Protein AF-0000000075716219 (afdb_homodimer)

Foldseek 3Di:
DPPDDQVVQWDQDPNWIKGKAWDDPPVVWTWIWMWTDDPRFIKIKIATWDDDPNDTHGDPGIDIDGPVRVVVCVVCVVVVVVVCVVVPHDPDPPPD/DDPDDQVVQWDQDPNWIKGKAWDDPPVVWTWIWMWTDDPRFIKIKIATWDADPNDTHGDPGIDIDGPVRVVVCVVCVVVVVVVCVVVPHDPPPPPD

Organism: Trichomonas vaginalis (strain ATCC PRA-98 / G3) (NCBI:txid412133)

Nearest PDB structures (foldseek):
  5zg9-assembly1_A  TM=9.207E-01  e=2.648E-04  Pyricularia oryzae P131
  4bhm-assembly1_F  TM=9.094E-01  e=4.357E-04  Pyricularia oryzae
  3fka-assembly1_D  TM=6.849E-01  e=1.012E+00  Ruegeria pomeroyi DSS-3
  9bk6-assembly1_A  TM=3.994E-01  e=4.175E-01  synthetic construct
  3flj-assembly1_A-2  TM=4.478E-01  e=4.770E+00  Ruegeria pomeroyi DSS-3

Solvent-accessible surface area (backbone atoms only — not comparable to full-atom values): 11149 Å² total; per-residue (Å²): 131,82,78,79,55,75,72,78,32,52,40,79,53,98,89,38,70,29,36,52,43,86,46,35,83,44,86,93,58,22,26,35,33,36,39,36,70,58,95,91,37,54,36,44,32,45,27,32,42,42,78,54,98,91,36,82,37,81,44,75,44,14,42,75,30,45,59,69,41,47,52,42,48,62,69,42,44,66,59,51,53,50,51,41,44,73,75,68,44,77,86,70,78,65,84,116,130,82,76,80,54,75,72,78,31,54,40,79,52,99,89,38,68,27,35,53,44,86,46,36,83,43,86,92,57,22,26,35,35,36,40,36,71,56,96,92,36,55,35,43,32,45,27,33,42,40,79,56,98,90,36,81,37,82,43,76,44,13,41,75,30,45,60,71,40,48,51,43,47,62,69,42,44,66,59,50,53,50,50,40,44,73,75,69,44,79,88,69,80,63,85,115

Radius of gyration: 17.16 Å; Cα contacts (8 Å, |Δi|>4): 325; chains: 2; bounding box: 44×47×49 Å

Sequence (192 aa):
MAEKGLDSYSVQEKKETSYVFPLSDDEKAKKRIQVHKFKGKILFDIRELYCKDDEWLPGKKGISLRVEDFKKLKELMPLVEEAIVALGGNLDDDSEMAEKGLDSYSVQEKKETSYVFPLSDDEKAKKRIQVHKFKGKILFDIRELYCKDDEWLPGKKGISLRVEDFKKLKELMPLVEEAIVALGGNLDDDSE

Secondary structure (DSSP, 8-state):
-----GGGGEEEETTEEEEEEEEE--TTS-EEEEEEEETTEEEEEEEEEEEETTEEEEEEEEEEE-HHHHHHHHHHHHHHHHHHHHTT---S----/-----GGGGEEEETTEEEEEEEEE--TTS-EEEEEEEETTEEEEEEEEEEEETTEEEEEEEEEEE-HHHHHHHHHHHHHHHHHHHHTT---S----

InterPro domains:
  IPR003173 Transcriptional coactivator p15 (PC4), C-terminal [PF02229] (28-75)
  IPR009044 ssDNA-binding transcriptional regulator [G3DSA:2.30.31.10] (11-92)
  IPR009044 ssDNA-binding transcriptional regulator [SSF54447] (28-84)
  IPR045125 RNA polymerase II transcriptional coactivator Sub1/Tcp4-like [PTHR13215] (15-87)

Structure (mmCIF, N/CA/C/O backbone):
data_AF-0000000075716219-model_v1
#
loop_
_entity.id
_entity.type
_entity.pdbx_description
1 polymer 'Transcriptional coactivator p15 (PC4) C-terminal domain-containing protein'
#
loop_
_atom_site.group_PDB
_atom_site.id
_atom_site.type_symbol
_atom_site.label_atom_id
_atom_site.label_alt_id
_atom_site.label_comp_id
_atom_site.label_asym_id
_atom_site.label_entity_id
_atom_site.label_seq_id
_atom_site.pdbx_PDB_ins_code
_atom_site.Cartn_x
_atom_site.Cartn_y
_atom_site.Cartn_z
_atom_site.occupancy
_atom_site.B_iso_or_equiv
_atom_site.auth_seq_id
_atom_site.auth_comp_id
_atom_site.auth_asym_id
_atom_site.auth_atom_id
_atom_site.pdbx_PDB_model_num
ATOM 1 N N . MET A 1 1 ? -21.484 -18.766 7.293 1 31.17 1 MET A N 1
ATOM 2 C CA . MET A 1 1 ? -21.109 -18.547 5.902 1 31.17 1 MET A CA 1
ATOM 3 C C . MET A 1 1 ? -19.625 -18.812 5.688 1 31.17 1 MET A C 1
ATOM 5 O O . MET A 1 1 ? -18.812 -18.578 6.582 1 31.17 1 MET A O 1
ATOM 9 N N . ALA A 1 2 ? -19.109 -19.594 4.895 1 41.88 2 ALA A N 1
ATOM 10 C CA . ALA A 1 2 ? -17.859 -20.359 4.875 1 41.88 2 ALA A CA 1
ATOM 11 C C . ALA A 1 2 ? -16.656 -19.438 4.676 1 41.88 2 ALA A C 1
ATOM 13 O O . ALA A 1 2 ? -16.656 -18.594 3.773 1 41.88 2 ALA A O 1
ATOM 14 N N . GLU A 1 3 ? -15.891 -18.859 5.652 1 55.34 3 GLU A N 1
ATOM 15 C CA . GLU A 1 3 ? -14.742 -17.953 5.617 1 55.34 3 GLU A CA 1
ATOM 16 C C . GLU A 1 3 ? -13.82 -18.297 4.449 1 55.34 3 GLU A C 1
ATOM 18 O O . GLU A 1 3 ? -13.461 -19.453 4.254 1 55.34 3 GLU A O 1
ATOM 23 N N . LYS A 1 4 ? -14.047 -17.562 3.297 1 67.12 4 LYS A N 1
ATOM 24 C CA . LYS A 1 4 ? -13.297 -17.922 2.096 1 67.12 4 LYS A CA 1
ATOM 25 C C . LYS A 1 4 ? -11.828 -18.156 2.416 1 67.12 4 LYS A C 1
ATOM 27 O O . LYS A 1 4 ? -11.195 -17.328 3.082 1 67.12 4 LYS A O 1
ATOM 32 N N . GLY A 1 5 ? -11.375 -19.281 2.311 1 78.44 5 GLY A N 1
ATOM 33 C CA . GLY A 1 5 ? -9.977 -19.641 2.492 1 78.44 5 GLY A CA 1
ATOM 34 C C . GLY A 1 5 ? -9.062 -19.062 1.428 1 78.44 5 GLY A C 1
ATOM 35 O O . GLY A 1 5 ? -9.539 -18.484 0.446 1 78.44 5 GLY A O 1
ATOM 36 N N . LEU A 1 6 ? -7.758 -19 1.649 1 89.44 6 LEU A N 1
ATOM 37 C CA . LEU A 1 6 ? -6.738 -18.438 0.769 1 89.44 6 LEU A CA 1
ATOM 38 C C . LEU A 1 6 ? -6.922 -18.938 -0.662 1 89.44 6 LEU A C 1
ATOM 40 O O . LEU A 1 6 ? -6.691 -18.188 -1.616 1 89.44 6 LEU A O 1
ATOM 44 N N . ASP A 1 7 ? -7.418 -20.156 -0.839 1 87.12 7 ASP A N 1
ATOM 45 C CA . ASP A 1 7 ? -7.508 -20.781 -2.152 1 87.12 7 ASP A CA 1
ATOM 46 C C . ASP A 1 7 ? -8.492 -20.047 -3.053 1 87.12 7 ASP A C 1
ATOM 48 O O . ASP A 1 7 ? -8.367 -20.078 -4.277 1 87.12 7 ASP A O 1
ATOM 52 N N . SER A 1 8 ? -9.398 -19.422 -2.414 1 89.44 8 SER A N 1
ATOM 53 C CA . SER A 1 8 ? -10.391 -18.688 -3.193 1 89.44 8 SER A CA 1
ATOM 54 C C . SER A 1 8 ? -9.766 -17.5 -3.906 1 89.44 8 SER A C 1
ATOM 56 O O . SER A 1 8 ? -10.352 -16.938 -4.836 1 89.44 8 SER A O 1
ATOM 58 N N . TYR A 1 9 ? -8.586 -17.125 -3.537 1 92.19 9 TYR A N 1
ATOM 59 C CA . TYR A 1 9 ? -7.93 -15.945 -4.09 1 92.19 9 TYR A CA 1
ATOM 60 C C . TYR A 1 9 ? -6.789 -16.344 -5.016 1 92.19 9 TYR A C 1
ATOM 62 O O . TYR A 1 9 ? -6.105 -15.477 -5.574 1 92.19 9 TYR A O 1
ATOM 70 N N . SER A 1 10 ? -6.633 -17.562 -5.199 1 91.56 10 SER A N 1
ATOM 71 C CA . SER A 1 10 ? -5.508 -18.062 -5.988 1 91.56 10 SER A CA 1
ATOM 72 C C . SER A 1 10 ? -5.793 -17.953 -7.484 1 91.56 10 SER A C 1
ATOM 74 O O . SER A 1 10 ? -6.914 -18.203 -7.926 1 91.56 10 SER A O 1
ATOM 76 N N . VAL A 1 11 ? -4.848 -17.453 -8.141 1 86.5 11 VAL A N 1
ATOM 77 C CA . VAL A 1 11 ? -4.898 -17.359 -9.594 1 86.5 11 VAL A CA 1
ATOM 78 C C . VAL A 1 11 ? -3.672 -18.031 -10.195 1 86.5 11 VAL A C 1
ATOM 80 O O . VAL A 1 11 ? -2.568 -17.922 -9.664 1 86.5 11 VAL A O 1
ATOM 83 N N . GLN A 1 12 ? -3.904 -18.812 -11.148 1 79.94 12 GLN A N 1
ATOM 84 C CA . GLN A 1 12 ? -2.809 -19.453 -11.859 1 79.94 12 GLN A CA 1
ATOM 85 C C . GLN A 1 12 ? -2.51 -18.734 -13.172 1 79.94 12 GLN A C 1
ATOM 87 O O . GLN A 1 12 ? -3.377 -18.641 -14.047 1 79.94 12 GLN A O 1
ATOM 92 N N . GLU A 1 13 ? -1.449 -17.984 -13.062 1 68.88 13 GLU A N 1
ATOM 93 C CA . GLU A 1 13 ? -1.015 -17.344 -14.297 1 68.88 13 GLU A CA 1
ATOM 94 C C . GLU A 1 13 ? 0.261 -17.984 -14.836 1 68.88 13 GLU A C 1
ATOM 96 O O . GLU A 1 13 ? 1.308 -17.938 -14.188 1 68.88 13 GLU A O 1
ATOM 101 N N . LYS A 1 14 ? 0.31 -18.375 -16.156 1 66.94 14 LYS A N 1
ATOM 102 C CA . LYS A 1 14 ? 1.436 -18.969 -16.859 1 66.94 14 LYS A CA 1
ATOM 103 C C . LYS A 1 14 ? 2.191 -19.953 -15.969 1 66.94 14 LYS A C 1
ATOM 105 O O . LYS A 1 14 ? 3.42 -19.891 -15.883 1 66.94 14 LYS A O 1
ATOM 110 N N . LYS A 1 15 ? 1.584 -20.75 -15.141 1 70.6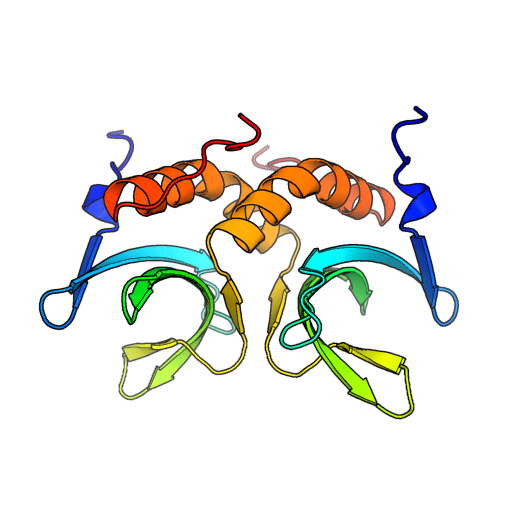9 15 LYS A N 1
ATOM 111 C CA . LYS A 1 15 ? 2.135 -21.844 -14.336 1 70.69 15 LYS A CA 1
ATOM 112 C C . LYS A 1 15 ? 2.646 -21.312 -12.992 1 70.69 15 LYS A C 1
ATOM 114 O O . LYS A 1 15 ? 3.4 -22 -12.305 1 70.69 15 LYS A O 1
ATOM 119 N N . GLU A 1 16 ? 2.5 -20.062 -12.805 1 84.62 16 GLU A N 1
ATOM 120 C CA . GLU A 1 16 ? 2.889 -19.547 -11.492 1 84.62 16 GLU A CA 1
ATOM 121 C C . GLU A 1 16 ? 1.668 -19.141 -10.672 1 84.62 16 GLU A C 1
ATOM 123 O O . GLU A 1 16 ? 0.679 -18.656 -11.219 1 84.62 16 GLU A O 1
ATOM 128 N N . THR A 1 17 ? 1.712 -19.547 -9.477 1 90.62 17 THR A N 1
ATOM 129 C CA . THR A 1 17 ? 0.616 -19.234 -8.57 1 90.62 17 THR A CA 1
ATOM 130 C C . THR A 1 17 ? 0.731 -17.797 -8.062 1 90.62 17 THR A C 1
ATOM 132 O O . THR A 1 17 ? 1.827 -17.344 -7.738 1 90.62 17 THR A O 1
ATOM 135 N N . SER A 1 18 ? -0.323 -17.141 -8.18 1 96.12 18 SER A N 1
ATOM 136 C CA . SER A 1 18 ? -0.429 -15.828 -7.535 1 96.12 18 SER A CA 1
ATOM 137 C C . SER A 1 18 ? -1.739 -15.695 -6.766 1 96.12 18 SER A C 1
ATOM 139 O O . SER A 1 18 ? -2.645 -16.516 -6.926 1 96.12 18 SER A O 1
ATOM 141 N N . TYR A 1 19 ? -1.733 -14.805 -5.848 1 97.44 19 TYR A N 1
ATOM 142 C CA . TYR A 1 19 ? -2.941 -14.516 -5.082 1 97.44 19 TYR A CA 1
ATOM 143 C C . TYR A 1 19 ? -3.395 -13.078 -5.301 1 97.44 19 TYR A C 1
ATOM 145 O O . TYR A 1 19 ? -2.596 -12.141 -5.18 1 97.44 19 TYR A O 1
ATOM 153 N N . VAL A 1 20 ? -4.66 -12.922 -5.656 1 97.19 20 VAL A N 1
ATOM 154 C CA . VAL A 1 20 ? -5.188 -11.602 -5.969 1 97.19 20 VAL A CA 1
ATOM 155 C C . VAL A 1 20 ? -6.359 -11.273 -5.039 1 97.19 20 VAL A C 1
ATOM 157 O O . VAL A 1 20 ? -7.297 -12.062 -4.918 1 97.19 20 VAL A O 1
ATOM 160 N N . PHE A 1 21 ? -6.332 -10.133 -4.375 1 97.69 21 PHE A N 1
ATOM 161 C CA . PHE A 1 21 ? -7.344 -9.688 -3.42 1 97.69 21 PHE A CA 1
ATOM 162 C C . PHE A 1 21 ? -7.984 -8.383 -3.879 1 97.69 21 PHE A C 1
ATOM 164 O O . PHE A 1 21 ? -7.281 -7.418 -4.18 1 97.69 21 PHE A O 1
ATOM 171 N N . PRO A 1 22 ? -9.32 -8.383 -3.971 1 96.25 22 PRO A N 1
ATOM 172 C CA . PRO A 1 22 ? -9.969 -7.109 -4.293 1 96.25 22 PRO A CA 1
ATOM 173 C C . PRO A 1 22 ? -9.852 -6.09 -3.164 1 96.25 22 PRO A C 1
ATOM 175 O O . PRO A 1 22 ? -10.172 -6.395 -2.012 1 96.25 22 PRO A O 1
ATOM 178 N N . LEU A 1 23 ? -9.359 -4.93 -3.422 1 97.56 23 LEU A N 1
ATOM 179 C CA . LEU A 1 23 ? -9.18 -3.873 -2.434 1 97.56 23 LEU A CA 1
ATOM 180 C C . LEU A 1 23 ? -10.305 -2.846 -2.529 1 97.56 23 LEU A C 1
ATOM 182 O O . LEU A 1 23 ? -10.859 -2.43 -1.509 1 97.56 23 LEU A O 1
ATOM 186 N N . SER A 1 24 ? -10.555 -2.373 -3.668 1 95.56 24 SER A N 1
ATOM 187 C CA . SER A 1 24 ? -11.641 -1.443 -3.943 1 95.56 24 SER A CA 1
ATOM 188 C C . SER A 1 24 ? -12.391 -1.829 -5.215 1 95.56 24 SER A C 1
ATOM 190 O O . SER A 1 24 ? -11.766 -2.146 -6.234 1 95.56 24 SER A O 1
ATOM 192 N N . ASP A 1 25 ? -13.719 -1.831 -5.199 1 89.69 25 ASP A N 1
ATOM 193 C CA . ASP A 1 25 ? -14.539 -2.199 -6.352 1 89.69 25 ASP A CA 1
ATOM 194 C C . ASP A 1 25 ? -15.148 -0.964 -7.008 1 89.69 25 ASP A C 1
ATOM 196 O O . ASP A 1 25 ? -16.078 -1.078 -7.812 1 89.69 25 ASP A O 1
ATOM 200 N N . ASP A 1 26 ? -14.625 0.111 -6.586 1 87.69 26 ASP A N 1
ATOM 201 C CA . ASP A 1 26 ? -15.055 1.325 -7.27 1 87.69 26 ASP A CA 1
ATOM 202 C C . ASP A 1 26 ? -14.688 1.279 -8.75 1 87.69 26 ASP A C 1
ATOM 204 O O . ASP A 1 26 ? -13.508 1.24 -9.102 1 87.69 26 ASP A O 1
ATOM 208 N N . GLU A 1 27 ? -15.672 1.301 -9.633 1 81.75 27 GLU A N 1
ATOM 209 C CA . GLU A 1 27 ? -15.453 1.144 -11.062 1 81.75 27 GLU A CA 1
ATOM 210 C C . GLU A 1 27 ? -14.516 2.225 -11.602 1 81.75 27 GLU A C 1
ATOM 212 O O . GLU A 1 27 ? -13.797 1.999 -12.57 1 81.75 27 GLU A O 1
ATOM 217 N N . LYS A 1 28 ? -14.57 3.414 -10.977 1 83.5 28 LYS A N 1
ATOM 218 C CA . LYS A 1 28 ? -13.742 4.523 -11.438 1 83.5 28 LYS A CA 1
ATOM 219 C C . LYS A 1 28 ? -12.312 4.402 -10.914 1 83.5 28 LYS A C 1
ATOM 221 O O . LYS A 1 28 ? -11.391 5.031 -11.438 1 83.5 28 LYS A O 1
ATOM 226 N N . ALA A 1 29 ? -12.133 3.574 -9.891 1 87.88 29 ALA A N 1
ATOM 227 C CA . ALA A 1 29 ? -10.836 3.412 -9.242 1 87.88 29 ALA A CA 1
ATOM 228 C C . ALA A 1 29 ? -10.719 2.039 -8.586 1 87.88 29 ALA A C 1
ATOM 230 O O . ALA A 1 29 ? -10.438 1.936 -7.391 1 87.88 29 ALA A O 1
ATOM 231 N N . LYS A 1 30 ? -10.875 1.098 -9.508 1 96.44 30 LYS A N 1
ATOM 232 C CA . LYS A 1 30 ? -10.758 -0.26 -8.984 1 96.44 30 LYS A CA 1
ATOM 233 C C . LYS A 1 30 ? -9.32 -0.561 -8.562 1 96.44 30 LYS A C 1
ATOM 235 O O . LYS A 1 30 ? -8.375 -0.194 -9.266 1 96.44 30 LYS A O 1
ATOM 240 N N . LYS A 1 31 ? -9.141 -1.138 -7.363 1 98.25 31 LYS A N 1
ATOM 241 C CA . LYS A 1 31 ? -7.812 -1.456 -6.848 1 98.25 31 LYS A CA 1
ATOM 242 C C . LYS A 1 31 ? -7.73 -2.912 -6.402 1 98.25 31 LYS A C 1
ATOM 244 O O . LYS A 1 31 ? -8.742 -3.508 -6.02 1 98.25 31 LYS A O 1
ATOM 249 N N . ARG A 1 32 ? -6.539 -3.414 -6.48 1 98 32 ARG A N 1
ATOM 250 C CA . ARG A 1 32 ? -6.359 -4.773 -5.984 1 98 32 ARG A CA 1
ATOM 251 C C . ARG A 1 32 ? -4.973 -4.957 -5.383 1 98 32 ARG A C 1
ATOM 253 O O . ARG A 1 32 ? -4.094 -4.113 -5.562 1 98 32 ARG A O 1
ATOM 260 N N . ILE A 1 33 ? -4.816 -5.957 -4.652 1 98.44 33 ILE A N 1
ATOM 261 C CA . ILE A 1 33 ? -3.549 -6.449 -4.125 1 98.44 33 ILE A CA 1
ATOM 262 C C . ILE A 1 33 ? -3.186 -7.77 -4.805 1 98.44 33 ILE A C 1
ATOM 264 O O . ILE A 1 33 ? -4.047 -8.625 -5.012 1 98.44 33 ILE A O 1
ATOM 268 N N . GLN A 1 34 ? -1.986 -7.914 -5.176 1 97.62 34 GLN A N 1
ATOM 269 C CA . GLN A 1 34 ? -1.5 -9.172 -5.734 1 97.62 34 GLN A CA 1
ATOM 270 C C . GLN A 1 34 ? -0.2 -9.602 -5.062 1 97.62 34 GLN A C 1
ATOM 272 O O . GLN A 1 34 ? 0.697 -8.789 -4.848 1 97.62 34 GLN A O 1
ATOM 277 N N . VAL A 1 35 ? -0.155 -10.812 -4.648 1 98.12 35 VAL A N 1
ATOM 278 C CA . VAL A 1 35 ? 1.073 -11.438 -4.168 1 98.12 35 VAL A CA 1
ATOM 279 C C . VAL A 1 35 ? 1.543 -12.484 -5.172 1 98.12 35 VAL A C 1
ATOM 281 O O . VAL A 1 35 ? 0.779 -13.375 -5.551 1 98.12 35 VAL A O 1
ATOM 284 N N . HIS A 1 36 ? 2.746 -12.359 -5.586 1 96.88 36 HIS A N 1
ATOM 285 C CA . HIS A 1 36 ? 3.242 -13.258 -6.617 1 96.88 36 HIS A CA 1
ATOM 286 C C . HIS A 1 36 ? 4.762 -13.391 -6.555 1 96.88 36 HIS A C 1
ATOM 288 O O . HIS A 1 36 ? 5.418 -12.656 -5.816 1 96.88 36 HIS A O 1
ATOM 294 N N . LYS A 1 37 ? 5.227 -14.242 -7.309 1 94.94 37 LYS A N 1
ATOM 295 C CA . LYS A 1 37 ? 6.664 -14.477 -7.383 1 94.94 37 LYS A CA 1
ATOM 296 C C . LYS A 1 37 ? 7.238 -13.961 -8.703 1 94.94 37 LYS A C 1
ATOM 298 O O . LYS A 1 37 ? 6.625 -14.125 -9.758 1 94.94 37 LYS A O 1
ATOM 303 N N . PHE A 1 38 ? 8.297 -13.289 -8.586 1 94.19 38 PHE A N 1
ATOM 304 C CA . PHE A 1 38 ? 9.016 -12.781 -9.758 1 94.19 38 PHE A CA 1
ATOM 305 C C . PHE A 1 38 ? 10.523 -12.883 -9.555 1 94.19 38 PHE A C 1
ATOM 307 O O . PHE A 1 38 ? 11.07 -12.266 -8.641 1 94.19 38 PHE A O 1
ATOM 314 N N . LYS A 1 39 ? 11.133 -13.672 -10.477 1 93.88 39 LYS A N 1
ATOM 315 C CA . LYS A 1 39 ? 12.578 -13.859 -10.414 1 93.88 39 LYS A CA 1
ATOM 316 C C . LYS A 1 39 ? 13.016 -14.32 -9.031 1 93.88 39 LYS A C 1
ATOM 318 O O . LYS A 1 39 ? 13.945 -13.766 -8.445 1 93.88 39 LYS A O 1
ATOM 323 N N . GLY A 1 40 ? 12.328 -15.172 -8.461 1 92 40 GLY A N 1
ATOM 324 C CA . GLY A 1 40 ? 12.672 -15.82 -7.203 1 92 40 GLY A CA 1
ATOM 325 C C . GLY A 1 40 ? 12.297 -15 -5.984 1 92 40 GLY A C 1
ATOM 326 O O . GLY A 1 40 ? 12.531 -15.422 -4.848 1 92 40 GLY A O 1
ATOM 327 N N . LYS A 1 41 ? 11.789 -13.867 -6.168 1 95.06 41 LYS A N 1
ATOM 328 C CA . LYS A 1 41 ? 11.375 -13.031 -5.051 1 95.06 41 LYS A CA 1
ATOM 329 C C . LYS A 1 41 ? 9.852 -12.953 -4.961 1 95.06 41 LYS A C 1
ATOM 331 O O . LYS A 1 41 ? 9.156 -13.078 -5.973 1 95.06 41 LYS A O 1
ATOM 336 N N . ILE A 1 42 ? 9.383 -12.789 -3.801 1 96.94 42 ILE A N 1
ATOM 337 C CA . ILE A 1 42 ? 7.949 -12.617 -3.59 1 96.94 42 ILE A CA 1
ATOM 338 C C . ILE A 1 42 ? 7.609 -11.125 -3.557 1 96.94 42 ILE A C 1
ATOM 340 O O . ILE A 1 42 ? 8.258 -10.352 -2.85 1 96.94 42 ILE A O 1
ATOM 344 N N . LEU A 1 43 ? 6.652 -10.758 -4.32 1 97.5 43 LEU A N 1
ATOM 345 C CA . LEU A 1 43 ? 6.277 -9.352 -4.426 1 97.5 43 LEU A CA 1
ATOM 346 C C . LEU A 1 43 ? 4.836 -9.141 -3.971 1 97.5 43 LEU A C 1
ATOM 348 O O . LEU A 1 43 ? 3.959 -9.953 -4.27 1 97.5 43 LEU A O 1
ATOM 352 N N . PHE A 1 44 ? 4.66 -8.094 -3.178 1 98.38 44 PHE A N 1
ATOM 353 C CA . PHE A 1 44 ? 3.361 -7.555 -2.795 1 98.38 44 PHE A CA 1
ATOM 354 C C . PHE A 1 44 ? 3.016 -6.324 -3.629 1 98.38 44 PHE A C 1
ATOM 356 O O . PHE A 1 44 ? 3.594 -5.254 -3.436 1 98.38 44 PHE A O 1
ATOM 363 N N . ASP A 1 45 ? 2.025 -6.5 -4.512 1 98.38 45 ASP A N 1
ATOM 364 C CA . ASP A 1 45 ? 1.601 -5.402 -5.375 1 98.38 45 ASP A CA 1
ATOM 365 C C . ASP A 1 45 ? 0.286 -4.793 -4.887 1 98.38 45 ASP A C 1
ATOM 367 O O . ASP A 1 45 ? -0.667 -5.52 -4.598 1 98.38 45 ASP A O 1
ATOM 371 N N . ILE A 1 46 ? 0.212 -3.502 -4.812 1 98.81 46 ILE A N 1
ATOM 372 C CA . ILE A 1 46 ? -1.03 -2.768 -4.602 1 98.81 46 ILE A CA 1
ATOM 373 C C . ILE A 1 46 ? -1.196 -1.712 -5.695 1 98.81 46 ILE A C 1
ATOM 375 O O . ILE A 1 46 ? -0.337 -0.843 -5.859 1 98.81 46 ILE A O 1
ATOM 379 N N . ARG A 1 47 ? -2.252 -1.864 -6.578 1 98.62 47 ARG A N 1
ATOM 380 C CA . ARG A 1 47 ? -2.324 -1.073 -7.805 1 98.62 47 ARG A CA 1
ATOM 381 C C . ARG A 1 47 ? -3.771 -0.794 -8.195 1 98.62 47 ARG A C 1
ATOM 383 O O . ARG A 1 47 ? -4.66 -1.603 -7.918 1 98.62 47 ARG A O 1
ATOM 390 N N . GLU A 1 48 ? -3.959 0.299 -8.758 1 97.81 48 GLU A N 1
ATOM 391 C CA . GLU A 1 48 ? -5.207 0.57 -9.461 1 97.81 48 GLU A CA 1
ATOM 392 C C . GLU A 1 48 ? -5.285 -0.213 -10.766 1 97.81 48 GLU A C 1
ATOM 394 O O . GLU A 1 48 ? -4.273 -0.417 -11.438 1 97.81 48 GLU A O 1
ATOM 399 N N . LEU A 1 49 ? -6.492 -0.581 -11.078 1 97.25 49 LEU A N 1
ATOM 400 C CA . LEU A 1 49 ? -6.719 -1.317 -12.32 1 97.25 49 LEU A CA 1
ATOM 401 C C . LEU A 1 49 ? -7.273 -0.401 -13.406 1 97.25 49 LEU A C 1
ATOM 403 O O . LEU A 1 49 ? -7.863 0.638 -13.102 1 97.25 49 LEU A O 1
ATOM 407 N N . TYR A 1 50 ? -6.984 -0.718 -14.594 1 96.06 50 TYR A N 1
ATOM 408 C CA . TYR A 1 50 ? -7.641 -0.073 -15.727 1 96.06 50 TYR A CA 1
ATOM 409 C C . TYR A 1 50 ? -8.32 -1.102 -16.625 1 96.06 50 TYR A C 1
ATOM 411 O O . TYR A 1 50 ? -7.883 -2.254 -16.688 1 96.06 50 TYR A O 1
ATOM 419 N N . CYS A 1 51 ? -9.336 -0.66 -17.234 1 94.88 51 CYS A N 1
ATOM 420 C CA . CYS A 1 51 ? -10.125 -1.564 -18.062 1 94.88 51 CYS A CA 1
ATOM 421 C C . CYS A 1 51 ? -9.672 -1.512 -19.516 1 94.88 51 CYS A C 1
ATOM 423 O O . CYS A 1 51 ? -9.602 -0.434 -20.109 1 94.88 51 CYS A O 1
ATOM 425 N N . LYS A 1 52 ? -9.305 -2.627 -20.078 1 94.44 52 LYS A N 1
ATOM 426 C CA . LYS A 1 52 ? -8.93 -2.801 -21.469 1 94.44 52 LYS A CA 1
ATOM 427 C C . LYS A 1 52 ? -9.578 -4.051 -22.062 1 94.44 52 LYS A C 1
ATOM 429 O O . LYS A 1 52 ? -9.359 -5.16 -21.578 1 94.44 52 LYS A O 1
ATOM 434 N N . ASP A 1 53 ? -10.391 -3.873 -23.234 1 94.94 53 ASP A N 1
ATOM 435 C CA . ASP A 1 53 ? -11.062 -4.984 -23.891 1 94.94 53 ASP A CA 1
ATOM 436 C C . ASP A 1 53 ? -11.891 -5.801 -22.906 1 94.94 53 ASP A C 1
ATOM 438 O O . ASP A 1 53 ? -11.773 -7.027 -22.859 1 94.94 53 ASP A O 1
ATOM 442 N N . ASP A 1 54 ? -12.477 -5.125 -21.922 1 92.06 54 ASP A N 1
ATOM 443 C CA . ASP A 1 54 ? -13.43 -5.691 -20.969 1 92.06 54 ASP A CA 1
ATOM 444 C C . ASP A 1 54 ? -12.711 -6.516 -19.906 1 92.06 54 ASP A C 1
ATOM 446 O O . ASP A 1 54 ? -13.312 -7.379 -19.266 1 92.06 54 ASP A O 1
ATOM 450 N N . GLU A 1 55 ? -11.484 -6.289 -19.797 1 94.19 55 GLU A N 1
ATOM 451 C CA . GLU A 1 55 ? -10.688 -6.93 -18.766 1 94.19 55 GLU A CA 1
ATOM 452 C C . GLU A 1 55 ? -10.031 -5.891 -17.859 1 94.19 55 GLU A C 1
ATOM 454 O O . GLU A 1 55 ? -9.57 -4.848 -18.328 1 94.19 55 GLU A O 1
ATOM 459 N N . TRP A 1 56 ? -10.023 -6.152 -16.594 1 94.06 56 TRP A N 1
ATOM 460 C CA . TRP A 1 56 ? -9.367 -5.27 -15.625 1 94.06 56 TRP A CA 1
ATOM 461 C C . TRP A 1 56 ? -7.906 -5.664 -15.438 1 94.06 56 TRP A C 1
ATOM 463 O O . TRP A 1 56 ? -7.609 -6.793 -15.039 1 94.06 56 TRP A O 1
ATOM 473 N N . LEU A 1 57 ? -7.051 -4.73 -15.773 1 95.38 57 LEU A N 1
ATOM 474 C CA . LEU A 1 57 ? -5.617 -4.992 -15.727 1 95.38 57 LEU A CA 1
ATOM 475 C C . LEU A 1 57 ? -4.922 -4.027 -14.773 1 95.38 57 LEU A C 1
ATOM 477 O O . LEU A 1 57 ? -5.371 -2.896 -14.586 1 95.38 57 LEU A O 1
ATOM 481 N N . PRO A 1 58 ? -3.832 -4.539 -14.133 1 96.25 58 PRO A N 1
ATOM 482 C CA . PRO A 1 58 ? -3.094 -3.631 -13.258 1 96.25 58 PRO A CA 1
ATOM 483 C C . PRO A 1 58 ? -2.545 -2.412 -13.992 1 96.25 58 PRO A C 1
ATOM 485 O O . PRO A 1 58 ? -1.921 -2.551 -15.047 1 96.25 58 PRO A O 1
ATOM 488 N N . GLY A 1 59 ? -2.695 -1.255 -13.43 1 95.69 59 GLY A N 1
ATOM 489 C CA . GLY A 1 59 ? -2.264 -0.021 -14.062 1 95.69 59 GLY A CA 1
ATOM 490 C C . GLY A 1 59 ? -0.935 0.488 -13.547 1 95.69 59 GLY A C 1
ATOM 491 O O . GLY A 1 59 ? -0.241 -0.214 -12.805 1 95.69 59 GLY A O 1
ATOM 492 N N . LYS A 1 60 ? -0.628 1.722 -13.969 1 95.69 60 LYS A N 1
ATOM 493 C CA . LYS A 1 60 ? 0.646 2.342 -13.617 1 95.69 60 LYS A CA 1
ATOM 494 C C . LYS A 1 60 ? 0.603 2.922 -12.203 1 95.69 60 LYS A C 1
ATOM 496 O O . LYS A 1 60 ? 1.646 3.115 -11.578 1 95.69 60 LYS A O 1
ATOM 501 N N . LYS A 1 61 ? -0.532 3.178 -11.727 1 97.19 61 LYS A N 1
ATOM 502 C CA . LYS A 1 61 ? -0.697 3.723 -10.383 1 97.19 61 LYS A CA 1
ATOM 503 C C . LYS A 1 61 ? -0.615 2.621 -9.328 1 97.19 61 LYS A C 1
ATOM 505 O O . LYS A 1 61 ? -1.617 1.973 -9.023 1 97.19 61 LYS A O 1
ATOM 510 N N . GLY A 1 62 ? 0.536 2.422 -8.852 1 98.44 62 GLY A N 1
ATOM 511 C CA . GLY A 1 62 ? 0.782 1.368 -7.879 1 98.44 62 GLY A CA 1
ATOM 512 C C . GLY A 1 62 ? 2.256 1.149 -7.598 1 98.44 62 GLY A C 1
ATOM 513 O O . GLY A 1 62 ? 3.109 1.858 -8.133 1 98.44 62 GLY A O 1
ATOM 514 N N . ILE A 1 63 ? 2.455 0.171 -6.73 1 98.44 63 ILE A N 1
ATOM 515 C CA . ILE A 1 63 ? 3.826 -0.123 -6.328 1 98.44 63 ILE A CA 1
ATOM 516 C C . ILE A 1 63 ? 3.947 -1.597 -5.941 1 98.44 63 ILE A C 1
ATOM 518 O O . ILE A 1 63 ? 2.971 -2.213 -5.508 1 98.44 63 ILE A O 1
ATOM 522 N N . SER A 1 64 ? 5.117 -2.086 -6.156 1 97.62 64 SER A N 1
ATOM 523 C CA . SER A 1 64 ? 5.492 -3.416 -5.688 1 97.62 64 SER A CA 1
ATOM 524 C C . SER A 1 64 ? 6.375 -3.334 -4.449 1 97.62 64 SER A C 1
ATOM 526 O O . SER A 1 64 ? 7.32 -2.545 -4.406 1 97.62 64 SER A O 1
ATOM 528 N N . LEU A 1 65 ? 6.094 -4.082 -3.475 1 97.5 65 LEU A N 1
ATOM 529 C CA . LEU A 1 65 ? 6.898 -4.16 -2.262 1 97.5 65 LEU A CA 1
ATOM 530 C C . LEU A 1 65 ? 7.5 -5.551 -2.094 1 97.5 65 LEU A C 1
ATOM 532 O O . LEU A 1 65 ? 6.82 -6.555 -2.328 1 97.5 65 LEU A O 1
ATOM 536 N N . ARG A 1 66 ? 8.727 -5.59 -1.688 1 95.75 66 ARG A N 1
ATOM 537 C CA . ARG A 1 66 ? 9.312 -6.859 -1.263 1 95.75 66 ARG A CA 1
ATOM 538 C C . ARG A 1 66 ? 8.805 -7.258 0.119 1 95.75 66 ARG A C 1
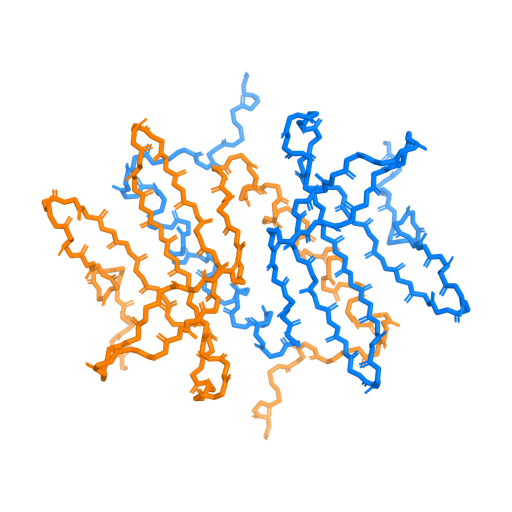ATOM 540 O O . ARG A 1 66 ? 8.109 -6.484 0.78 1 95.75 66 ARG A O 1
ATOM 547 N N . VAL A 1 67 ? 9.164 -8.438 0.51 1 96.56 67 VAL A N 1
ATOM 548 C CA . VAL A 1 67 ? 8.672 -8.984 1.768 1 96.56 67 VAL A CA 1
ATOM 549 C C . VAL A 1 67 ? 9.125 -8.102 2.93 1 96.56 67 VAL A C 1
ATOM 551 O O . VAL A 1 67 ? 8.352 -7.848 3.859 1 96.56 67 VAL A O 1
ATOM 554 N N . GLU A 1 68 ? 10.375 -7.633 2.895 1 94.94 68 GLU A N 1
ATOM 555 C CA . GLU A 1 68 ? 10.898 -6.785 3.963 1 94.94 68 GLU A CA 1
ATOM 556 C C . GLU A 1 68 ? 10.102 -5.488 4.078 1 94.94 68 GLU A C 1
ATOM 558 O O . GLU A 1 68 ? 9.812 -5.02 5.184 1 94.94 68 GLU A O 1
ATOM 563 N N . ASP A 1 69 ? 9.773 -4.902 2.916 1 95.94 69 ASP A N 1
ATOM 564 C CA . ASP A 1 69 ? 8.961 -3.691 2.912 1 95.94 69 ASP A CA 1
ATOM 565 C C . ASP A 1 69 ? 7.562 -3.963 3.467 1 95.94 69 ASP A C 1
ATOM 567 O O . ASP A 1 69 ? 7.02 -3.148 4.215 1 95.94 69 ASP A O 1
ATOM 571 N N . PHE A 1 70 ? 7.051 -5.074 3.133 1 97.5 70 PHE A N 1
ATOM 572 C CA . PHE A 1 70 ? 5.727 -5.457 3.611 1 97.5 70 PHE A CA 1
ATOM 573 C C . PHE A 1 70 ? 5.727 -5.621 5.125 1 97.5 70 PHE A C 1
ATOM 575 O O . PHE A 1 70 ? 4.785 -5.199 5.801 1 97.5 70 PHE A O 1
ATOM 582 N N . LYS A 1 71 ? 6.758 -6.246 5.621 1 96.69 71 LYS A N 1
ATOM 583 C CA . LYS A 1 71 ? 6.875 -6.395 7.07 1 96.69 71 LYS A CA 1
ATOM 584 C C . LYS A 1 71 ? 6.887 -5.031 7.762 1 96.69 71 LYS A C 1
ATOM 586 O O . LYS A 1 71 ? 6.227 -4.848 8.789 1 96.69 71 LYS A O 1
ATOM 591 N N . LYS A 1 72 ? 7.637 -4.164 7.223 1 96.69 72 LYS A N 1
ATOM 592 C CA . LYS A 1 72 ? 7.711 -2.822 7.785 1 96.69 72 LYS A CA 1
ATOM 593 C C . LYS A 1 72 ? 6.355 -2.125 7.73 1 96.69 72 LYS A C 1
ATOM 595 O O . LYS A 1 72 ? 5.969 -1.43 8.672 1 96.69 72 LYS A O 1
ATOM 600 N N . LEU A 1 73 ? 5.629 -2.291 6.648 1 97.75 73 LEU A N 1
ATOM 601 C CA . LEU A 1 73 ? 4.273 -1.759 6.535 1 97.75 73 LEU A CA 1
ATOM 602 C C . LEU A 1 73 ? 3.393 -2.273 7.668 1 97.75 73 LEU A C 1
ATOM 604 O O . LEU A 1 73 ? 2.715 -1.489 8.336 1 97.75 73 LEU A O 1
ATOM 608 N N . LYS A 1 74 ? 3.445 -3.527 7.801 1 96.44 74 LYS A N 1
ATOM 609 C CA . LYS A 1 74 ? 2.656 -4.148 8.859 1 96.44 74 LYS A CA 1
ATOM 610 C C . LYS A 1 74 ? 2.98 -3.533 10.219 1 96.44 74 LYS A C 1
ATOM 612 O O . LYS A 1 74 ? 2.076 -3.242 11.008 1 96.44 74 LYS A O 1
ATOM 617 N N . GLU A 1 75 ? 4.23 -3.297 10.508 1 95.56 75 GLU A N 1
ATOM 618 C CA . GLU A 1 75 ? 4.684 -2.723 11.773 1 95.56 75 GLU A CA 1
ATOM 619 C C . GLU A 1 75 ? 4.18 -1.291 11.938 1 95.56 75 GLU A C 1
ATOM 621 O O . GLU A 1 75 ? 3.926 -0.844 13.062 1 95.56 75 GLU A O 1
ATOM 626 N N . LEU A 1 76 ? 4.09 -0.602 10.891 1 96.69 76 LEU A N 1
ATOM 627 C CA . LEU A 1 76 ? 3.76 0.819 10.93 1 96.69 76 LEU A CA 1
ATOM 628 C C . LEU A 1 76 ? 2.25 1.025 10.969 1 96.69 76 LEU A C 1
ATOM 630 O O . LEU A 1 76 ? 1.777 2.125 11.258 1 96.69 76 LEU A O 1
ATOM 634 N N . MET A 1 77 ? 1.479 -0.008 10.711 1 96.19 77 MET A N 1
ATOM 635 C CA . MET A 1 77 ? 0.033 0.106 10.547 1 96.19 77 MET A CA 1
ATOM 636 C C . MET A 1 77 ? -0.604 0.787 11.75 1 96.19 77 MET A C 1
ATOM 638 O O . MET A 1 77 ? -1.45 1.669 11.594 1 96.19 77 MET A O 1
ATOM 642 N N . PRO A 1 78 ? -0.222 0.44 12.977 1 95.62 78 PRO A N 1
ATOM 643 C CA . PRO A 1 78 ? -0.848 1.11 14.117 1 95.62 78 PRO A CA 1
ATOM 644 C C . PRO A 1 78 ? -0.579 2.613 14.141 1 95.62 78 PRO A C 1
ATOM 646 O O . PRO A 1 78 ? -1.465 3.398 14.492 1 95.62 78 PRO A O 1
ATOM 649 N N . LEU A 1 79 ? 0.611 3.037 13.805 1 96.19 79 LEU A N 1
ATOM 650 C CA . LEU A 1 79 ? 0.963 4.453 13.773 1 96.19 79 LEU A CA 1
ATOM 651 C C . LEU A 1 79 ? 0.217 5.172 12.656 1 96.19 79 LEU A C 1
ATOM 653 O O . LEU A 1 79 ? -0.209 6.316 12.82 1 96.19 79 LEU A O 1
ATOM 657 N N . VAL A 1 80 ? 0.091 4.504 11.555 1 97.25 80 VAL A N 1
ATOM 658 C CA . VAL A 1 80 ? -0.649 5.059 10.43 1 97.25 80 VAL A CA 1
ATOM 659 C C . VAL A 1 80 ? -2.107 5.277 10.82 1 97.25 80 VAL A C 1
ATOM 661 O O . VAL A 1 80 ? -2.695 6.316 10.508 1 97.25 80 VAL A O 1
ATOM 664 N N . GLU A 1 81 ? -2.668 4.316 11.492 1 97.06 81 GLU A N 1
ATOM 665 C CA . GLU A 1 81 ? -4.039 4.457 11.969 1 97.06 81 GLU A CA 1
ATOM 666 C C . GLU A 1 81 ? -4.18 5.664 12.891 1 97.06 81 GLU A C 1
ATOM 668 O O . GLU A 1 81 ? -5.156 6.41 12.805 1 97.06 81 GLU A O 1
ATOM 673 N N . GLU A 1 82 ? -3.246 5.797 13.789 1 96.75 82 GLU A N 1
ATOM 674 C CA . GLU A 1 82 ? -3.252 6.949 14.68 1 96.75 82 GLU A CA 1
ATOM 675 C C . GLU A 1 82 ? -3.197 8.258 13.898 1 96.75 82 GLU A C 1
ATOM 677 O O . GLU A 1 82 ? -3.877 9.227 14.242 1 96.75 82 GLU A O 1
ATOM 682 N N . ALA A 1 83 ? -2.371 8.289 12.914 1 96.94 83 ALA A N 1
ATOM 683 C CA . ALA A 1 83 ? -2.236 9.477 12.07 1 96.94 83 ALA A CA 1
ATOM 684 C C . ALA A 1 83 ? -3.559 9.82 11.383 1 96.94 83 ALA A C 1
ATOM 686 O O . ALA A 1 83 ? -3.951 10.984 11.328 1 96.94 83 ALA A O 1
ATOM 687 N N . ILE A 1 8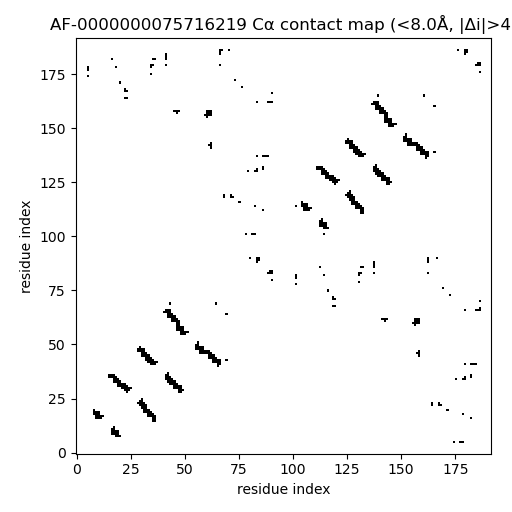4 ? -4.262 8.781 10.867 1 97.25 84 ILE A N 1
ATOM 688 C CA . ILE A 1 84 ? -5.543 8.984 10.195 1 97.25 84 ILE A CA 1
ATOM 689 C C . ILE A 1 84 ? -6.551 9.586 11.172 1 97.25 84 ILE A C 1
ATOM 691 O O . ILE A 1 84 ? -7.246 10.555 10.836 1 97.25 84 ILE A O 1
ATOM 695 N N . VAL A 1 85 ? -6.602 9.086 12.352 1 95.69 85 VAL A N 1
ATOM 696 C CA . VAL A 1 85 ? -7.52 9.578 13.367 1 95.69 85 VAL A CA 1
ATOM 697 C C . VAL A 1 85 ? -7.141 11.008 13.766 1 95.69 85 VAL A C 1
ATOM 699 O O . VAL A 1 85 ? -8.008 11.867 13.914 1 95.69 85 VAL A O 1
ATOM 702 N N . ALA A 1 86 ? -5.855 11.258 13.875 1 95.12 86 ALA A N 1
ATOM 703 C CA . ALA A 1 86 ? -5.367 12.586 14.258 1 95.12 86 ALA A CA 1
ATOM 704 C C . ALA A 1 86 ? -5.789 13.641 13.242 1 95.12 86 ALA A C 1
ATOM 706 O O . ALA A 1 86 ? -6.031 14.797 13.609 1 95.12 86 ALA A O 1
ATOM 707 N N . LEU A 1 87 ? -5.875 13.258 12.023 1 95.12 87 LEU A N 1
ATOM 708 C CA . LEU A 1 87 ? -6.234 14.195 10.961 1 95.12 87 LEU A CA 1
ATOM 709 C C . LEU A 1 87 ? -7.746 14.266 10.781 1 95.12 87 LEU A C 1
ATOM 711 O O . LEU A 1 87 ? -8.234 14.969 9.898 1 95.12 87 LEU A O 1
ATOM 715 N N . GLY A 1 88 ? -8.438 13.461 11.594 1 93.69 88 GLY A N 1
ATOM 716 C CA . GLY A 1 88 ? -9.891 13.547 11.578 1 93.69 88 GLY A CA 1
ATOM 717 C C . GLY A 1 88 ? -10.547 12.398 10.836 1 93.69 88 GLY A C 1
ATOM 718 O O . GLY A 1 88 ? -11.742 12.461 10.539 1 93.69 88 GLY A O 1
ATOM 719 N N . GLY A 1 89 ? -9.656 11.422 10.484 1 93.19 89 GLY A N 1
ATOM 720 C CA . GLY A 1 89 ? -10.227 10.273 9.805 1 93.19 89 GLY A CA 1
ATOM 721 C C . GLY A 1 89 ? -10.945 9.312 10.742 1 93.19 89 GLY A C 1
ATOM 722 O O . GLY A 1 89 ? -10.672 9.297 11.945 1 93.19 89 GLY A O 1
ATOM 723 N N . ASN A 1 90 ? -12 8.547 10.195 1 88.56 90 ASN A N 1
ATOM 724 C CA . ASN A 1 90 ? -12.742 7.547 10.945 1 88.56 90 ASN A CA 1
ATOM 725 C C . ASN A 1 90 ? -12.391 6.133 10.5 1 88.56 90 ASN A C 1
ATOM 727 O O . ASN A 1 90 ? -12.555 5.789 9.328 1 88.56 90 ASN A O 1
ATOM 731 N N . LEU A 1 91 ? -11.859 5.312 11.398 1 89.62 91 LEU A N 1
ATOM 732 C CA . LEU A 1 91 ? -11.477 3.941 11.086 1 89.62 91 LEU A CA 1
ATOM 733 C C . LEU A 1 91 ? -12.484 2.949 11.656 1 89.62 91 LEU A C 1
ATOM 735 O O . LEU A 1 91 ? -12.289 1.736 11.578 1 89.62 91 LEU A O 1
ATOM 739 N N . ASP A 1 92 ? -13.602 3.553 12.367 1 79.12 92 ASP A N 1
ATOM 740 C CA . ASP A 1 92 ? -14.609 2.668 12.945 1 79.12 92 ASP A CA 1
ATOM 741 C C . ASP A 1 92 ? -15.461 2.018 11.852 1 79.12 92 ASP A C 1
ATOM 743 O O . ASP A 1 92 ? -15.648 2.592 10.781 1 79.12 92 ASP A O 1
ATOM 747 N N . ASP A 1 93 ? -15.672 0.737 11.789 1 64.69 93 ASP A N 1
ATOM 748 C CA . ASP A 1 93 ? -16.594 0.055 10.883 1 64.69 93 ASP A CA 1
ATOM 749 C C . ASP A 1 93 ? -18.016 0.609 11.023 1 64.69 93 ASP A C 1
ATOM 751 O O . ASP A 1 93 ? -18.562 0.66 12.125 1 64.69 93 ASP A O 1
ATOM 755 N N . ASP A 1 94 ? -18.344 1.817 10.555 1 48.12 94 ASP A N 1
ATOM 756 C CA . ASP A 1 94 ? -19.703 2.32 10.734 1 48.12 94 ASP A CA 1
ATOM 757 C C . ASP A 1 94 ? -20.734 1.234 10.43 1 48.12 94 ASP A C 1
ATOM 759 O O . ASP A 1 94 ? -21.906 1.528 10.242 1 48.12 94 ASP A O 1
ATOM 763 N N . SER A 1 95 ? -20.641 0.025 10.258 1 40.53 95 SER A N 1
ATOM 764 C CA . SER A 1 95 ? -21.938 -0.616 10.086 1 40.53 95 SER A CA 1
ATOM 765 C C . SER A 1 95 ? -22.844 -0.371 11.289 1 40.53 95 SER A C 1
ATOM 767 O O . SER A 1 95 ? -23.188 -1.307 12.016 1 40.53 95 SER A O 1
ATOM 769 N N . GLU A 1 96 ? -22.844 0.674 11.969 1 31.5 96 GLU A N 1
ATOM 770 C CA . GLU A 1 96 ? -24.141 0.739 12.641 1 31.5 96 GLU A CA 1
ATOM 771 C C . GLU A 1 96 ? -25.266 1.009 11.641 1 31.5 96 GLU A C 1
ATOM 773 O O . GLU A 1 96 ? -25.047 1.7 10.641 1 31.5 96 GLU A O 1
ATOM 778 N N . MET B 1 1 ? 14.164 3.1 25.875 1 31.27 1 MET B N 1
ATOM 779 C CA . MET B 1 1 ? 14.398 4.012 24.766 1 31.27 1 MET B CA 1
ATOM 780 C C . MET B 1 1 ? 13.078 4.594 24.25 1 31.27 1 MET B C 1
ATOM 782 O O . MET B 1 1 ? 12.055 3.914 24.266 1 31.27 1 MET B O 1
ATOM 786 N N . ALA B 1 2 ? 12.758 5.773 24.156 1 42.16 2 ALA B N 1
ATOM 787 C CA . ALA B 1 2 ? 11.484 6.496 24.234 1 42.16 2 ALA B CA 1
ATOM 788 C C . ALA B 1 2 ? 10.625 6.227 23 1 42.16 2 ALA B C 1
ATOM 790 O O . ALA B 1 2 ? 11.102 6.312 21.875 1 42.16 2 ALA B O 1
ATOM 791 N N . GLU B 1 3 ? 9.648 5.273 22.875 1 54.94 3 GLU B N 1
ATOM 792 C CA . GLU B 1 3 ? 8.766 4.887 21.766 1 54.94 3 GLU B CA 1
ATOM 793 C C . GLU B 1 3 ? 8.289 6.109 21 1 54.94 3 GLU B C 1
ATOM 795 O O . GLU B 1 3 ? 7.84 7.098 21.594 1 54.94 3 GLU B O 1
ATOM 800 N N . LYS B 1 4 ? 9.055 6.418 19.875 1 66.44 4 LYS B N 1
ATOM 801 C CA . LYS B 1 4 ? 8.75 7.656 19.172 1 66.44 4 LYS B CA 1
ATOM 802 C C . LYS B 1 4 ? 7.246 7.828 18.984 1 66.44 4 LYS B C 1
ATOM 804 O O . LYS B 1 4 ? 6.562 6.906 18.531 1 66.44 4 LYS B O 1
ATOM 809 N N . GLY B 1 5 ? 6.66 8.734 19.594 1 77.94 5 GLY B N 1
ATOM 810 C CA . GLY B 1 5 ? 5.258 9.086 19.438 1 77.94 5 GLY B CA 1
ATOM 811 C C . GLY B 1 5 ? 4.922 9.625 18.062 1 77.94 5 GLY B C 1
ATOM 812 O O . GLY B 1 5 ? 5.816 9.883 17.25 1 77.94 5 GLY B O 1
ATOM 813 N N . LEU B 1 6 ? 3.656 9.648 17.656 1 89.5 6 LEU B N 1
ATOM 814 C CA . LEU B 1 6 ? 3.148 10.094 16.359 1 89.5 6 LEU B CA 1
ATOM 815 C C . LEU B 1 6 ? 3.762 11.43 15.969 1 89.5 6 LEU B C 1
ATOM 817 O O . LEU B 1 6 ? 4.027 11.68 14.789 1 89.5 6 LEU B O 1
ATOM 821 N N . ASP B 1 7 ? 4.066 12.289 16.953 1 87.06 7 ASP B N 1
ATOM 822 C CA . ASP B 1 7 ? 4.527 13.648 16.688 1 87.06 7 ASP B CA 1
ATOM 823 C C . ASP B 1 7 ? 5.883 13.641 15.984 1 87.06 7 ASP B C 1
ATOM 825 O O . ASP B 1 7 ? 6.215 14.578 15.258 1 87.06 7 ASP B O 1
ATOM 829 N N . SER B 1 8 ? 6.594 12.609 16.219 1 89.5 8 SER B N 1
ATOM 830 C CA . SER B 1 8 ? 7.914 12.531 15.609 1 89.5 8 SER B CA 1
ATOM 831 C C . SER B 1 8 ? 7.805 12.375 14.094 1 89.5 8 SER B C 1
ATOM 833 O O . SER B 1 8 ? 8.781 12.586 13.367 1 89.5 8 SER B O 1
ATOM 835 N N . TYR B 1 9 ? 6.652 12.055 13.609 1 92.31 9 TYR B N 1
ATOM 836 C CA . TYR B 1 9 ? 6.461 11.797 12.188 1 92.31 9 TYR B CA 1
ATOM 837 C C . TYR B 1 9 ? 5.691 12.93 11.523 1 92.31 9 TYR B C 1
ATOM 839 O O . TYR B 1 9 ? 5.422 12.883 10.32 1 92.31 9 TYR B O 1
ATOM 847 N N . SER B 1 10 ? 5.398 13.898 12.266 1 91.75 10 SER B N 1
ATOM 848 C CA . SER B 1 10 ? 4.574 14.992 11.758 1 91.75 10 SER B CA 1
ATOM 849 C C . SER B 1 10 ? 5.406 15.969 10.93 1 91.75 10 SER B C 1
ATOM 851 O O . SER B 1 10 ? 6.551 16.266 11.273 1 91.75 10 SER B O 1
ATOM 853 N N . VAL B 1 11 ? 4.871 16.281 9.836 1 86.75 11 VAL B N 1
ATOM 854 C CA . VAL B 1 11 ? 5.469 17.281 8.961 1 86.75 11 VAL B CA 1
ATOM 855 C C . VAL B 1 11 ? 4.457 18.391 8.664 1 86.75 11 VAL B C 1
ATOM 857 O O . VAL B 1 11 ? 3.266 18.109 8.484 1 86.75 11 VAL B O 1
ATOM 860 N N . GLN B 1 12 ? 4.887 19.547 8.789 1 79.81 12 GLN B N 1
ATOM 861 C CA . GLN B 1 12 ? 4.039 20.688 8.453 1 79.81 12 GLN B CA 1
ATOM 862 C C . GLN B 1 12 ? 4.375 21.234 7.074 1 79.81 12 GLN B C 1
ATOM 864 O O . GLN B 1 12 ? 5.504 21.672 6.828 1 79.81 12 GLN B O 1
ATOM 869 N N . GLU B 1 13 ? 3.504 20.844 6.191 1 68.75 13 GLU B N 1
ATOM 870 C CA . GLU B 1 13 ? 3.676 21.422 4.859 1 68.75 13 GLU B CA 1
ATOM 871 C C . GLU B 1 13 ? 2.588 22.438 4.551 1 68.75 13 GLU B C 1
ATOM 873 O O . GLU B 1 13 ? 1.404 22.109 4.492 1 68.75 13 GLU B O 1
ATOM 878 N N . LYS B 1 14 ? 2.945 23.672 4.07 1 66.75 14 LYS B N 1
ATOM 879 C CA . LYS B 1 14 ? 2.066 24.781 3.686 1 66.75 14 LYS B CA 1
ATOM 880 C C . LYS B 1 14 ? 0.875 24.891 4.633 1 66.75 14 LYS B C 1
ATOM 882 O O . LYS B 1 14 ? -0.271 24.984 4.191 1 66.75 14 LYS B O 1
ATOM 887 N N . LYS B 1 15 ? 0.984 24.688 5.914 1 70.5 15 LYS B N 1
ATOM 888 C CA . LYS B 1 15 ? -0.011 24.891 6.965 1 70.5 15 LYS B CA 1
ATOM 889 C C . LYS B 1 15 ? -0.873 23.656 7.156 1 70.5 15 LYS B C 1
ATOM 891 O O . LYS B 1 15 ? -1.933 23.719 7.785 1 70.5 15 LYS B O 1
ATOM 896 N N . GLU B 1 16 ? -0.575 22.656 6.402 1 84.5 16 GLU B N 1
ATOM 897 C CA . GLU B 1 16 ? -1.318 21.422 6.625 1 84.5 16 GLU B CA 1
ATOM 898 C C . GLU B 1 16 ? -0.432 20.344 7.25 1 84.5 16 GLU B C 1
ATOM 900 O O . GLU B 1 16 ? 0.759 20.266 6.941 1 84.5 16 GLU B O 1
ATOM 905 N N . THR B 1 17 ? -0.985 19.75 8.203 1 90.62 17 THR B N 1
ATOM 906 C CA . THR B 1 17 ? -0.262 18.688 8.891 1 90.62 17 THR B CA 1
ATOM 907 C C . THR B 1 17 ? -0.309 17.391 8.094 1 90.62 17 THR B C 1
ATOM 909 O O . THR B 1 17 ? -1.351 17.031 7.535 1 90.62 17 THR B O 1
ATOM 912 N N . SER B 1 18 ? 0.818 16.859 7.922 1 96.12 18 SER B N 1
ATOM 913 C CA . SER B 1 18 ? 0.903 15.516 7.371 1 96.12 18 SER B CA 1
ATOM 914 C C . SER B 1 18 ? 1.841 14.641 8.195 1 96.12 18 SER B C 1
ATOM 916 O O . SER B 1 18 ? 2.586 15.141 9.039 1 96.12 18 SER B O 1
ATOM 918 N N . TYR B 1 19 ? 1.645 13.375 8.055 1 97.44 19 TYR B N 1
ATOM 919 C CA . TYR B 1 19 ? 2.516 12.422 8.734 1 97.44 19 TYR B CA 1
ATOM 920 C C . TYR B 1 19 ? 3.256 11.555 7.723 1 97.44 19 TYR B C 1
ATOM 922 O O . TYR B 1 19 ? 2.643 10.977 6.816 1 97.44 19 TYR B O 1
ATOM 930 N N . VAL B 1 20 ? 4.574 11.5 7.867 1 97.19 20 VAL B N 1
A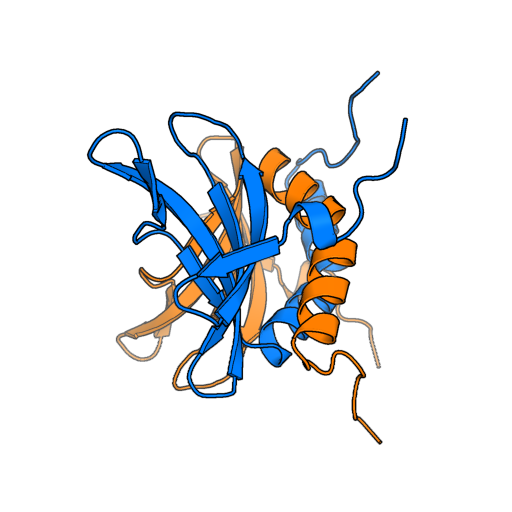TOM 931 C CA . VAL B 1 20 ? 5.398 10.766 6.914 1 97.19 20 VAL B CA 1
ATOM 932 C C . VAL B 1 20 ? 6.18 9.672 7.637 1 97.19 20 VAL B C 1
ATOM 934 O O . VAL B 1 20 ? 6.855 9.938 8.633 1 97.19 20 VAL B O 1
ATOM 937 N N . PHE B 1 21 ? 6.109 8.43 7.172 1 97.69 21 PHE B N 1
ATOM 938 C CA . PHE B 1 21 ? 6.758 7.27 7.766 1 97.69 21 PHE B CA 1
ATOM 939 C C . PHE B 1 21 ? 7.734 6.633 6.785 1 97.69 21 PHE B C 1
ATOM 941 O O . PHE B 1 21 ? 7.371 6.34 5.641 1 97.69 21 PHE B O 1
ATOM 948 N N . PRO B 1 22 ? 8.992 6.469 7.234 1 96.25 22 PRO B N 1
ATOM 949 C CA . PRO B 1 22 ? 9.914 5.75 6.355 1 96.25 22 PRO B CA 1
ATOM 950 C C . PRO B 1 22 ? 9.562 4.273 6.211 1 96.25 22 PRO B C 1
ATOM 952 O O . PRO B 1 22 ? 9.391 3.576 7.211 1 96.25 22 PRO B O 1
ATOM 955 N N . LEU B 1 23 ? 9.398 3.783 5.027 1 97.62 23 LEU B N 1
ATOM 956 C CA . LEU B 1 23 ? 9.055 2.393 4.754 1 97.62 23 LEU B CA 1
ATOM 957 C C . LEU B 1 23 ? 10.289 1.59 4.359 1 97.62 23 LEU B C 1
ATOM 959 O O . LEU B 1 23 ? 10.484 0.47 4.84 1 97.62 23 LEU B O 1
ATOM 963 N N . SER B 1 24 ? 11.016 2.072 3.449 1 95.56 24 SER B N 1
ATOM 964 C CA . SER B 1 24 ? 12.273 1.477 3.014 1 95.56 24 SER B CA 1
ATOM 965 C C . SER B 1 24 ? 13.359 2.537 2.842 1 95.56 24 SER B C 1
ATOM 967 O O . SER B 1 24 ? 13.117 3.594 2.258 1 95.56 24 SER B O 1
ATOM 969 N N . ASP B 1 25 ? 14.578 2.295 3.336 1 89.5 25 ASP B N 1
ATOM 970 C CA . ASP B 1 25 ? 15.68 3.25 3.244 1 89.5 25 ASP B CA 1
ATOM 971 C C . ASP B 1 25 ? 16.703 2.811 2.195 1 89.5 25 ASP B C 1
ATOM 973 O O . ASP B 1 25 ? 17.828 3.316 2.164 1 89.5 25 ASP B O 1
ATOM 977 N N . ASP B 1 26 ? 16.25 1.891 1.459 1 87.56 26 ASP B N 1
ATOM 978 C CA . ASP B 1 26 ? 17.109 1.519 0.337 1 87.56 26 ASP B CA 1
ATOM 979 C C . ASP B 1 26 ? 17.312 2.697 -0.612 1 87.56 26 ASP B C 1
ATOM 981 O O . ASP B 1 26 ? 16.344 3.188 -1.215 1 87.56 26 ASP B O 1
ATOM 985 N N . GLU B 1 27 ? 18.547 3.148 -0.768 1 81.62 27 GLU B N 1
ATOM 986 C CA . GLU B 1 27 ? 18.844 4.34 -1.553 1 81.62 27 GLU B CA 1
ATOM 987 C C . GLU B 1 27 ? 18.375 4.184 -2.996 1 81.62 27 GLU B C 1
ATOM 989 O O . GLU B 1 27 ? 18.031 5.172 -3.65 1 81.62 27 GLU B O 1
ATOM 994 N N . LYS B 1 28 ? 18.391 2.938 -3.492 1 83.69 28 LYS B N 1
ATOM 995 C CA . LYS B 1 28 ? 17.984 2.693 -4.875 1 83.69 28 LYS B CA 1
ATOM 996 C C . LYS B 1 28 ? 16.469 2.637 -5.008 1 83.69 28 LYS B C 1
ATOM 998 O O . LYS B 1 28 ? 15.938 2.775 -6.109 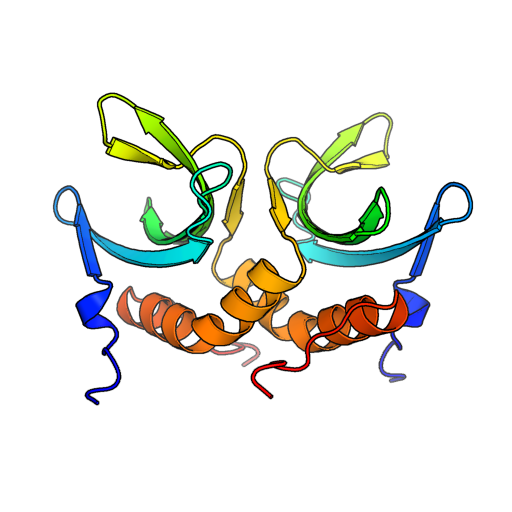1 83.69 28 LYS B O 1
ATOM 1003 N N . ALA B 1 29 ? 15.797 2.449 -3.871 1 87.94 29 ALA B N 1
ATOM 1004 C CA . ALA B 1 29 ? 14.344 2.311 -3.859 1 87.94 29 ALA B CA 1
ATOM 1005 C C . ALA B 1 29 ? 13.758 2.754 -2.52 1 87.94 29 ALA B C 1
ATOM 1007 O O . ALA B 1 29 ? 13.047 1.993 -1.863 1 87.94 29 ALA B O 1
ATOM 1008 N N . LYS B 1 30 ? 14.078 4.016 -2.305 1 96.38 30 LYS B N 1
ATOM 1009 C CA . LYS B 1 30 ? 13.539 4.547 -1.057 1 96.38 30 LYS B CA 1
ATOM 1010 C C . LYS B 1 30 ? 12.023 4.684 -1.128 1 96.38 30 LYS B C 1
ATOM 1012 O O . LYS B 1 30 ? 11.477 5.117 -2.146 1 96.38 30 LYS B O 1
ATOM 1017 N N . LYS B 1 31 ? 11.312 4.219 -0.078 1 98.25 31 LYS B N 1
ATOM 1018 C CA . LYS B 1 31 ? 9.852 4.277 -0.041 1 98.25 31 LYS B CA 1
ATOM 1019 C C . LYS B 1 31 ? 9.359 4.926 1.25 1 98.25 31 LYS B C 1
ATOM 1021 O O . LYS B 1 31 ? 10.039 4.859 2.279 1 98.25 31 LYS B O 1
ATOM 1026 N N . ARG B 1 32 ? 8.219 5.512 1.133 1 98.06 32 ARG B N 1
ATOM 1027 C CA . ARG B 1 32 ? 7.641 6.082 2.344 1 98.06 32 ARG B CA 1
ATOM 1028 C C . ARG B 1 32 ? 6.117 6 2.316 1 98.06 32 ARG B C 1
ATOM 1030 O O . ARG B 1 32 ? 5.523 5.73 1.269 1 98.06 32 ARG B O 1
ATOM 1037 N N . ILE B 1 33 ? 5.535 6.148 3.41 1 98.5 33 ILE B N 1
ATOM 1038 C CA . ILE B 1 33 ? 4.098 6.309 3.607 1 98.5 33 ILE B CA 1
ATOM 1039 C C . ILE B 1 33 ? 3.793 7.734 4.051 1 98.5 33 ILE B C 1
ATOM 1041 O O . ILE B 1 33 ? 4.512 8.305 4.879 1 98.5 33 ILE B O 1
ATOM 1045 N N . GLN B 1 34 ? 2.809 8.32 3.498 1 97.62 34 GLN B N 1
ATOM 1046 C CA . GLN B 1 34 ? 2.354 9.641 3.922 1 97.62 34 GLN B CA 1
ATOM 1047 C C . GLN B 1 34 ? 0.845 9.656 4.148 1 97.62 34 GLN B C 1
ATOM 1049 O O . GLN B 1 34 ? 0.085 9.117 3.338 1 97.62 34 GLN B O 1
ATOM 1054 N N . VAL B 1 35 ? 0.45 10.141 5.262 1 98.12 35 VAL B N 1
ATOM 1055 C CA . VAL B 1 35 ? -0.956 10.414 5.543 1 98.12 35 VAL B CA 1
ATOM 1056 C C . VAL B 1 35 ? -1.198 11.922 5.566 1 98.12 35 VAL B C 1
ATOM 1058 O O . VAL B 1 35 ? -0.515 12.656 6.281 1 98.12 35 VAL B O 1
ATOM 1061 N N . HIS B 1 36 ? -2.123 12.344 4.785 1 96.88 36 HIS B N 1
ATOM 1062 C CA . HIS B 1 36 ? -2.352 13.781 4.672 1 96.88 36 HIS B CA 1
ATOM 1063 C C . HIS B 1 36 ? -3.783 14.078 4.246 1 96.88 36 HIS B C 1
ATOM 1065 O O . HIS B 1 36 ? -4.535 13.164 3.891 1 96.88 36 HIS B O 1
ATOM 1071 N N . LYS B 1 37 ? -4.09 15.258 4.27 1 94.94 37 LYS B N 1
ATOM 1072 C CA . LYS B 1 37 ? -5.422 15.719 3.877 1 94.94 37 LYS B CA 1
ATOM 1073 C C . LYS B 1 37 ? -5.375 16.453 2.539 1 94.94 37 LYS B C 1
ATOM 1075 O O . LYS B 1 37 ? -4.457 17.234 2.283 1 94.94 37 LYS B O 1
ATOM 1080 N N . PHE B 1 38 ? -6.266 16.125 1.719 1 94.19 38 PHE B N 1
ATOM 1081 C CA . PHE B 1 38 ? -6.41 16.781 0.42 1 94.19 38 PHE B CA 1
ATOM 1082 C C . PHE B 1 38 ? -7.879 16.953 0.06 1 94.19 38 PHE B C 1
ATOM 1084 O O . PHE B 1 38 ? -8.609 15.969 -0.078 1 94.19 38 PHE B O 1
ATOM 1091 N N . LYS B 1 39 ? -8.227 18.25 -0.113 1 93.88 39 LYS B N 1
ATOM 1092 C CA . LYS B 1 39 ? -9.609 18.578 -0.47 1 93.88 39 LYS B CA 1
ATOM 1093 C C . LYS B 1 39 ? -10.594 17.938 0.504 1 93.88 39 LYS B C 1
ATOM 1095 O O . LYS B 1 39 ? -11.562 17.312 0.087 1 93.88 39 LYS B O 1
ATOM 1100 N N . GLY B 1 40 ? -10.32 17.938 1.706 1 91.88 40 GLY B N 1
ATOM 1101 C CA . GLY B 1 40 ? -11.203 17.516 2.773 1 91.88 40 GLY B CA 1
ATOM 1102 C C . GLY B 1 40 ? -11.172 16.016 3.004 1 91.88 40 GLY B C 1
ATOM 1103 O O . GLY B 1 40 ? -11.867 15.492 3.877 1 91.88 40 GLY B O 1
ATOM 1104 N N . LYS B 1 41 ? -10.453 15.328 2.24 1 95 41 LYS B N 1
ATOM 1105 C CA . LYS B 1 41 ? -10.336 13.883 2.414 1 95 41 LYS B CA 1
ATOM 1106 C C . LYS B 1 41 ? -8.961 13.5 2.967 1 95 41 LYS B C 1
ATOM 1108 O O . LYS B 1 41 ? -7.977 14.203 2.732 1 95 41 LYS B O 1
ATOM 1113 N N . ILE B 1 42 ? -8.93 12.469 3.689 1 96.94 42 ILE B N 1
ATOM 1114 C CA . ILE B 1 42 ? -7.664 11.953 4.207 1 96.94 42 ILE B CA 1
ATOM 1115 C C . ILE B 1 42 ? -7.113 10.891 3.26 1 96.94 42 ILE B C 1
ATOM 1117 O O . ILE B 1 42 ? -7.832 9.977 2.859 1 96.94 42 ILE B O 1
ATOM 1121 N N . LEU B 1 43 ? -5.883 11.031 2.896 1 97.5 43 LEU B N 1
ATOM 1122 C CA . LEU B 1 43 ? -5.258 10.125 1.945 1 97.5 43 LEU B CA 1
ATOM 1123 C C . LEU B 1 43 ? -4.074 9.398 2.578 1 97.5 43 LEU B C 1
ATOM 1125 O O . LEU B 1 43 ? -3.303 10.008 3.326 1 97.5 43 LEU B O 1
ATOM 1129 N N . PHE B 1 44 ? -4.027 8.102 2.33 1 98.31 44 PHE B N 1
ATOM 1130 C CA . PHE B 1 44 ? -2.887 7.246 2.631 1 98.31 44 PHE B CA 1
ATOM 1131 C C . PHE B 1 44 ? -2.055 6.992 1.38 1 98.31 44 PHE B C 1
ATOM 1133 O O . PHE B 1 44 ? -2.471 6.246 0.491 1 98.31 44 PHE B O 1
ATOM 1140 N N . ASP B 1 45 ? -0.855 7.582 1.373 1 98.38 45 ASP B N 1
ATOM 1141 C CA . ASP B 1 45 ? 0.037 7.418 0.229 1 98.38 45 ASP B CA 1
ATOM 1142 C C . ASP B 1 45 ? 1.164 6.438 0.544 1 98.38 45 ASP B C 1
ATOM 1144 O O . ASP B 1 45 ? 1.81 6.543 1.589 1 98.38 45 ASP B O 1
ATOM 1148 N N . ILE B 1 46 ? 1.414 5.523 -0.336 1 98.81 46 ILE B N 1
ATOM 1149 C CA . ILE B 1 46 ? 2.596 4.668 -0.301 1 98.81 46 ILE B CA 1
ATOM 1150 C C . ILE B 1 46 ? 3.326 4.742 -1.641 1 98.81 46 ILE B C 1
ATOM 1152 O O . ILE B 1 46 ? 2.746 4.441 -2.688 1 98.81 46 ILE B O 1
ATOM 1156 N N . ARG B 1 47 ? 4.602 5.301 -1.636 1 98.62 47 ARG B N 1
ATOM 1157 C CA . ARG B 1 47 ? 5.25 5.664 -2.893 1 98.62 47 ARG B CA 1
ATOM 1158 C C . ARG B 1 47 ? 6.766 5.52 -2.787 1 98.62 47 ARG B C 1
ATOM 1160 O O . ARG B 1 47 ? 7.34 5.691 -1.709 1 98.62 47 ARG B O 1
ATOM 1167 N N . GLU B 1 48 ? 7.328 5.18 -3.844 1 97.75 48 GLU B N 1
ATOM 1168 C CA . GLU B 1 48 ? 8.781 5.301 -3.984 1 97.75 48 GLU B CA 1
ATOM 1169 C C . GLU B 1 48 ? 9.195 6.762 -4.133 1 97.75 48 GLU B C 1
ATOM 1171 O O . GLU B 1 48 ? 8.484 7.559 -4.742 1 97.75 48 GLU B O 1
ATOM 1176 N N . LEU B 1 49 ? 10.352 7.02 -3.592 1 97.19 49 LEU B N 1
ATOM 1177 C CA . LEU B 1 49 ? 10.891 8.375 -3.68 1 97.19 49 LEU B CA 1
ATOM 1178 C C . LEU B 1 49 ? 11.953 8.469 -4.766 1 97.19 49 LEU B C 1
ATOM 1180 O O . LEU B 1 49 ? 12.562 7.461 -5.133 1 97.19 49 LEU B O 1
ATOM 1184 N N . TYR B 1 50 ? 12.07 9.602 -5.332 1 96.06 50 TYR B N 1
ATOM 1185 C CA . TYR B 1 50 ? 13.203 9.891 -6.207 1 96.06 50 TYR B CA 1
ATOM 1186 C C . TYR B 1 50 ? 13.977 11.102 -5.715 1 96.06 50 TYR B C 1
ATOM 1188 O O . TYR B 1 50 ? 13.414 11.984 -5.066 1 96.06 50 TYR B O 1
ATOM 1196 N N . CYS B 1 51 ? 15.211 11.078 -6.02 1 94.81 51 CYS B N 1
ATOM 1197 C CA . CYS B 1 51 ? 16.094 12.141 -5.539 1 94.81 51 CYS B CA 1
ATOM 1198 C C . CYS B 1 51 ? 16.219 13.25 -6.578 1 94.81 51 CYS B C 1
ATOM 1200 O O . CYS B 1 51 ? 16.547 12.984 -7.734 1 94.81 51 CYS B O 1
ATOM 1202 N N . LYS B 1 52 ? 15.898 14.461 -6.211 1 94.38 52 LYS B N 1
ATOM 1203 C CA . LYS B 1 52 ? 16.047 15.672 -7.023 1 94.38 52 LYS B CA 1
ATOM 1204 C C . LYS B 1 52 ? 16.656 16.812 -6.207 1 94.38 52 LYS B C 1
ATOM 1206 O O . LYS B 1 52 ? 16.094 17.219 -5.195 1 94.38 52 LYS B O 1
ATOM 1211 N N . ASP B 1 53 ? 17.844 17.391 -6.711 1 95 53 ASP B N 1
ATOM 1212 C CA . ASP B 1 53 ? 18.516 18.484 -6.031 1 95 53 ASP B CA 1
ATOM 1213 C C . ASP B 1 53 ? 18.766 18.156 -4.562 1 95 53 ASP B C 1
ATOM 1215 O O . ASP B 1 53 ? 18.438 18.938 -3.676 1 95 53 ASP B O 1
ATOM 1219 N N . ASP B 1 54 ? 19.047 16.906 -4.27 1 92 54 ASP B N 1
ATOM 1220 C CA . ASP B 1 54 ? 19.469 16.406 -2.961 1 92 54 ASP B CA 1
ATOM 1221 C C . ASP B 1 54 ? 18.266 16.297 -2.014 1 92 54 ASP B C 1
ATOM 1223 O O . ASP B 1 54 ? 18.438 16.297 -0.793 1 92 54 ASP B O 1
ATOM 1227 N N . GLU B 1 55 ? 17.156 16.297 -2.576 1 94.19 55 GLU B N 1
ATOM 1228 C CA . GLU B 1 55 ? 15.938 16.094 -1.807 1 94.19 55 GLU B CA 1
ATOM 1229 C C . GLU B 1 55 ? 15.18 14.859 -2.291 1 94.19 55 GLU B C 1
ATOM 1231 O O . GLU B 1 55 ? 15.102 14.602 -3.494 1 94.19 55 GLU B O 1
ATOM 1236 N N . TRP B 1 56 ? 14.664 14.117 -1.371 1 94.06 56 TRP B N 1
ATOM 1237 C CA . TRP B 1 56 ? 13.859 12.945 -1.708 1 94.06 56 TRP B CA 1
ATOM 1238 C C . TRP B 1 56 ? 12.383 13.32 -1.848 1 94.06 56 TRP B C 1
ATOM 1240 O O . TRP B 1 56 ? 11.773 13.82 -0.903 1 94.06 56 TRP B O 1
ATOM 1250 N N . LEU B 1 57 ? 11.891 13.086 -3.039 1 95.38 57 LEU B N 1
ATOM 1251 C CA . LEU B 1 57 ? 10.516 13.477 -3.348 1 95.38 57 LEU B CA 1
ATOM 1252 C C . LEU B 1 57 ? 9.688 12.258 -3.762 1 95.38 57 LEU B C 1
ATOM 1254 O O . LEU B 1 57 ? 10.227 11.297 -4.32 1 95.38 57 LEU B O 1
ATOM 1258 N N . PRO B 1 58 ? 8.367 12.328 -3.422 1 96.25 58 PRO B N 1
ATOM 1259 C CA . PRO B 1 58 ? 7.52 11.211 -3.852 1 96.25 58 PRO B CA 1
ATOM 1260 C C . PRO B 1 58 ? 7.496 11.039 -5.367 1 96.25 58 PRO B C 1
ATOM 1262 O O . PRO B 1 58 ? 7.301 12.008 -6.102 1 96.25 58 PRO B O 1
ATOM 1265 N N . GLY B 1 59 ? 7.625 9.844 -5.832 1 95.69 59 GLY B N 1
ATOM 1266 C CA . GLY B 1 59 ? 7.684 9.57 -7.262 1 95.69 59 GLY B CA 1
ATOM 1267 C C . GLY B 1 59 ? 6.363 9.078 -7.828 1 95.69 59 GLY B C 1
ATOM 1268 O O . GLY B 1 59 ? 5.34 9.117 -7.145 1 95.69 59 GLY B O 1
ATOM 1269 N N . LYS B 1 60 ? 6.449 8.617 -9.094 1 95.69 60 LYS B N 1
ATOM 1270 C CA . LYS B 1 60 ? 5.262 8.172 -9.82 1 95.69 60 LYS B CA 1
ATOM 1271 C C . LYS B 1 60 ? 4.883 6.75 -9.422 1 95.69 60 LYS B C 1
ATOM 1273 O O . LYS B 1 60 ? 3.73 6.34 -9.586 1 95.69 60 LYS B O 1
ATOM 1278 N N . LYS B 1 61 ? 5.785 6.047 -8.914 1 97.25 61 LYS B N 1
ATOM 1279 C CA . LYS B 1 61 ? 5.531 4.676 -8.484 1 97.25 61 LYS B CA 1
ATOM 1280 C C . LYS B 1 61 ? 4.883 4.641 -7.102 1 97.25 61 LYS B C 1
ATOM 1282 O O . LYS B 1 61 ? 5.574 4.668 -6.082 1 97.25 61 LYS B O 1
ATOM 1287 N N . GLY B 1 62 ? 3.619 4.633 -7.105 1 98.38 62 GLY B N 1
ATOM 1288 C CA . GLY B 1 62 ? 2.857 4.656 -5.867 1 98.38 62 GLY B CA 1
ATOM 1289 C C . GLY B 1 62 ? 1.369 4.848 -6.086 1 98.38 62 GLY B C 1
ATOM 1290 O O . GLY B 1 62 ? 0.909 4.926 -7.227 1 98.38 62 GLY B O 1
ATOM 1291 N N . ILE B 1 63 ? 0.708 4.895 -4.945 1 98.38 63 ILE B N 1
ATOM 1292 C CA . ILE B 1 63 ? -0.743 5.031 -5.004 1 98.38 63 ILE B CA 1
ATOM 1293 C C . ILE B 1 63 ? -1.245 5.734 -3.746 1 98.38 63 ILE B C 1
ATOM 1295 O O . ILE B 1 63 ? -0.621 5.648 -2.686 1 98.38 63 ILE B O 1
ATOM 1299 N N . SER B 1 64 ? -2.322 6.422 -3.938 1 97.56 64 SER B N 1
ATOM 1300 C CA . SER B 1 64 ? -3.064 7.016 -2.83 1 97.56 64 SER B CA 1
ATOM 1301 C C . SER B 1 64 ? -4.316 6.203 -2.51 1 97.56 64 SER B C 1
ATOM 1303 O O . SER B 1 64 ? -5.059 5.816 -3.412 1 97.56 64 SER B O 1
ATOM 1305 N N . LEU B 1 65 ? -4.547 5.934 -1.307 1 97.44 65 LEU B N 1
ATOM 1306 C CA . LEU B 1 65 ? -5.742 5.23 -0.851 1 97.44 65 LEU B CA 1
ATOM 1307 C C . LEU B 1 65 ? -6.586 6.125 0.048 1 97.44 65 LEU B C 1
ATOM 1309 O O . LEU B 1 65 ? -6.055 6.836 0.904 1 97.44 65 LEU B O 1
ATOM 1313 N N . ARG B 1 66 ? -7.875 6.074 -0.149 1 95.69 66 ARG B N 1
ATOM 1314 C CA . ARG B 1 66 ? -8.773 6.699 0.811 1 95.69 66 ARG B CA 1
ATOM 1315 C C . ARG B 1 66 ? -8.891 5.863 2.082 1 95.69 66 ARG B C 1
ATOM 1317 O O . ARG B 1 66 ? -8.359 4.754 2.15 1 95.69 66 ARG B O 1
ATOM 1324 N N . VAL B 1 67 ? -9.555 6.398 3.037 1 96.56 67 VAL B N 1
ATOM 1325 C CA . VAL B 1 67 ? -9.656 5.754 4.344 1 96.56 67 VAL B CA 1
AT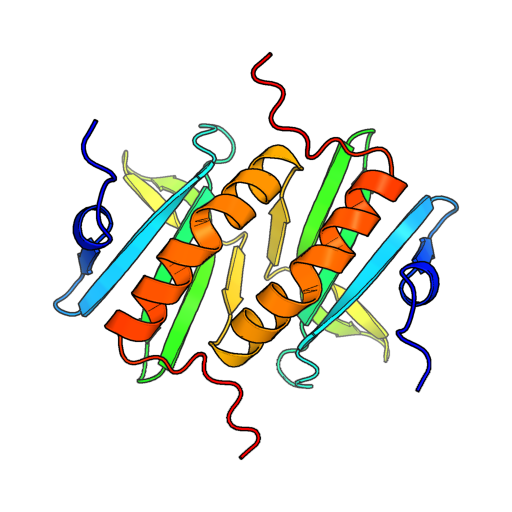OM 1326 C C . VAL B 1 67 ? -10.352 4.402 4.195 1 96.56 67 VAL B C 1
ATOM 1328 O O . VAL B 1 67 ? -9.945 3.418 4.82 1 96.56 67 VAL B O 1
ATOM 1331 N N . GLU B 1 68 ? -11.398 4.332 3.361 1 94.88 68 GLU B N 1
ATOM 1332 C CA . GLU B 1 68 ? -12.125 3.084 3.156 1 94.88 68 GLU B CA 1
ATOM 1333 C C . GLU B 1 68 ? -11.219 2.008 2.568 1 94.88 68 GLU B C 1
ATOM 1335 O O . GLU B 1 68 ? -11.289 0.844 2.967 1 94.88 68 GLU B O 1
ATOM 1340 N N . ASP B 1 69 ? -10.391 2.412 1.605 1 95.88 69 ASP B N 1
ATOM 1341 C CA . ASP B 1 69 ? -9.438 1.475 1.015 1 95.88 69 ASP B CA 1
ATOM 1342 C C . ASP B 1 69 ? -8.414 1.009 2.047 1 95.88 69 ASP B C 1
ATOM 1344 O O . ASP B 1 69 ? -8.055 -0.17 2.082 1 95.88 69 ASP B O 1
ATOM 1348 N N . PHE B 1 70 ? -8.016 1.904 2.846 1 97.5 70 PHE B N 1
ATOM 1349 C CA . PHE B 1 70 ? -7.047 1.58 3.891 1 97.5 70 PHE B CA 1
ATOM 1350 C C . PHE B 1 70 ? -7.637 0.578 4.879 1 97.5 70 PHE B C 1
ATOM 1352 O O . PHE B 1 70 ? -6.953 -0.358 5.301 1 97.5 70 PHE B O 1
ATOM 1359 N N . LYS B 1 71 ? -8.867 0.804 5.25 1 96.62 71 LYS B N 1
ATOM 1360 C CA . LYS B 1 71 ? -9.531 -0.139 6.141 1 96.62 71 LYS B CA 1
ATOM 1361 C C . LYS B 1 71 ? -9.562 -1.54 5.539 1 96.62 71 LYS B C 1
ATOM 1363 O O . LYS B 1 71 ? -9.312 -2.527 6.23 1 96.62 71 LYS B O 1
ATOM 1368 N N . LYS B 1 72 ? -9.914 -1.591 4.316 1 96.69 72 LYS B N 1
ATOM 1369 C CA . LYS B 1 72 ? -9.961 -2.879 3.627 1 96.69 72 LYS B CA 1
ATOM 1370 C C . LYS B 1 72 ? -8.586 -3.531 3.584 1 96.69 72 LYS B C 1
ATOM 1372 O O . LYS B 1 72 ? -8.461 -4.746 3.758 1 96.69 72 LYS B O 1
ATOM 1377 N N . LEU B 1 73 ? -7.547 -2.752 3.35 1 97.75 73 LEU B N 1
ATOM 1378 C CA . LEU B 1 73 ? -6.176 -3.254 3.395 1 97.75 73 LEU B CA 1
ATOM 1379 C C . LEU B 1 73 ? -5.875 -3.896 4.742 1 97.75 73 LEU B C 1
ATOM 1381 O O . LEU B 1 73 ? -5.371 -5.02 4.801 1 97.75 73 LEU B O 1
ATOM 1385 N N . LYS B 1 74 ? -6.176 -3.156 5.727 1 96.38 74 LYS B N 1
ATOM 1386 C CA . LYS B 1 74 ? -5.945 -3.66 7.078 1 96.38 74 LYS B CA 1
ATOM 1387 C C . LYS B 1 74 ? -6.641 -5.004 7.289 1 96.38 74 LYS B C 1
ATOM 1389 O O . LYS B 1 74 ? -6.055 -5.926 7.859 1 96.38 74 LYS B O 1
ATOM 1394 N N . GLU B 1 75 ? -7.855 -5.168 6.82 1 95.56 75 GLU B N 1
ATOM 1395 C CA . GLU B 1 75 ? -8.633 -6.391 6.957 1 95.56 75 GLU B CA 1
ATOM 1396 C C . GLU B 1 75 ? -7.996 -7.543 6.188 1 95.56 75 GLU B C 1
ATOM 1398 O O . GLU B 1 75 ? -8.109 -8.703 6.594 1 95.56 75 GLU B O 1
ATOM 1403 N N . LEU B 1 76 ? -7.406 -7.242 5.117 1 96.62 76 LEU B N 1
ATOM 1404 C CA . LEU B 1 76 ? -6.879 -8.266 4.223 1 96.62 76 LEU B CA 1
ATOM 1405 C C . LEU B 1 76 ? -5.477 -8.688 4.648 1 96.62 76 LEU B C 1
ATOM 1407 O O . LEU B 1 76 ? -4.965 -9.711 4.184 1 96.62 76 LEU B O 1
ATOM 1411 N N . MET B 1 77 ? -4.852 -7.945 5.543 1 96.12 77 MET B N 1
ATOM 1412 C CA . MET B 1 77 ? -3.449 -8.141 5.895 1 96.12 77 MET B CA 1
ATOM 1413 C C . MET B 1 77 ? -3.195 -9.586 6.316 1 96.12 77 MET B C 1
ATOM 1415 O O . MET B 1 77 ? -2.215 -10.203 5.895 1 96.12 77 MET B O 1
ATOM 1419 N N . PRO B 1 78 ? -4.051 -10.188 7.133 1 95.56 78 PRO B N 1
ATOM 1420 C CA . PRO B 1 78 ? -3.785 -11.578 7.527 1 95.56 78 PRO B CA 1
ATOM 1421 C C . PRO B 1 78 ? -3.781 -12.539 6.34 1 95.56 78 PRO B C 1
ATOM 1423 O O . PRO B 1 78 ? -2.967 -13.461 6.289 1 95.56 78 PRO B O 1
ATOM 1426 N N . LEU B 1 79 ? -4.68 -12.367 5.398 1 96.25 79 LEU B N 1
ATOM 1427 C CA . LEU B 1 79 ? -4.746 -13.211 4.211 1 96.25 79 LEU B CA 1
ATOM 1428 C C . LEU B 1 79 ? -3.533 -12.992 3.316 1 96.25 79 LEU B C 1
ATOM 1430 O O . LEU B 1 79 ? -3.008 -13.945 2.73 1 96.25 79 LEU B O 1
ATOM 1434 N N . VAL B 1 80 ? -3.117 -11.773 3.225 1 97.25 80 VAL B N 1
ATOM 1435 C CA . VAL B 1 80 ? -1.933 -11.438 2.441 1 97.25 80 VAL B CA 1
ATOM 1436 C C . VAL B 1 80 ? -0.706 -12.125 3.043 1 97.25 80 VAL B C 1
ATOM 1438 O O . VAL B 1 80 ? 0.124 -12.672 2.314 1 97.25 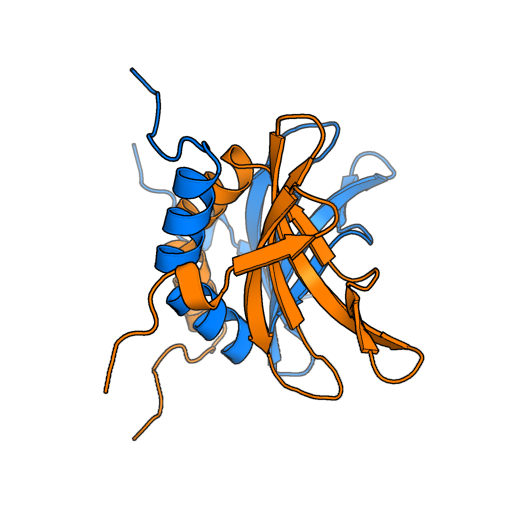80 VAL B O 1
ATOM 1441 N N . GLU B 1 81 ? -0.61 -12.078 4.344 1 97.12 81 GLU B N 1
ATOM 1442 C CA . GLU B 1 81 ? 0.497 -12.75 5.012 1 97.12 81 GLU B CA 1
ATOM 1443 C C . GLU B 1 81 ? 0.492 -14.25 4.715 1 97.12 81 GLU B C 1
ATOM 1445 O O . GLU B 1 81 ? 1.545 -14.844 4.477 1 97.12 81 GLU B O 1
ATOM 1450 N N . GLU B 1 82 ? -0.675 -14.836 4.789 1 96.75 82 GLU B N 1
ATOM 1451 C CA . GLU B 1 82 ? -0.801 -16.25 4.457 1 96.75 82 GLU B CA 1
ATOM 1452 C C . GLU B 1 82 ? -0.338 -16.531 3.029 1 96.75 82 GLU B C 1
ATOM 1454 O O . GLU B 1 82 ? 0.322 -17.531 2.77 1 96.75 82 GLU B O 1
ATOM 1459 N N . ALA B 1 83 ? -0.718 -15.688 2.137 1 96.94 83 ALA B N 1
ATOM 1460 C CA . ALA B 1 83 ? -0.327 -15.836 0.736 1 96.94 83 ALA B CA 1
ATOM 1461 C C . ALA B 1 83 ? 1.19 -15.781 0.582 1 96.94 83 ALA B C 1
ATOM 1463 O O . ALA B 1 83 ? 1.772 -16.578 -0.163 1 96.94 83 ALA B O 1
ATOM 1464 N N . ILE B 1 84 ? 1.848 -14.836 1.294 1 97.25 84 ILE B N 1
ATOM 1465 C CA . ILE B 1 84 ? 3.297 -14.695 1.233 1 97.25 84 ILE B CA 1
ATOM 1466 C C . ILE B 1 84 ? 3.965 -15.977 1.719 1 97.25 84 ILE B C 1
ATOM 1468 O O . ILE B 1 84 ? 4.887 -16.484 1.077 1 97.25 84 ILE B O 1
ATOM 1472 N N . VAL B 1 85 ? 3.49 -16.516 2.771 1 95.69 85 VAL B N 1
ATOM 1473 C CA . VAL B 1 85 ? 4.039 -17.75 3.334 1 95.69 85 VAL B CA 1
ATOM 1474 C C . VAL B 1 85 ? 3.791 -18.906 2.375 1 95.69 85 VAL B C 1
ATOM 1476 O O . VAL B 1 85 ? 4.68 -19.734 2.148 1 95.69 85 VAL B O 1
ATOM 1479 N N . ALA B 1 86 ? 2.615 -18.953 1.787 1 95.12 86 ALA B N 1
ATOM 1480 C CA . ALA B 1 86 ? 2.254 -20.016 0.86 1 95.12 86 ALA B CA 1
ATOM 1481 C C . ALA B 1 86 ? 3.193 -20.047 -0.342 1 95.12 86 ALA B C 1
ATOM 1483 O O . ALA B 1 86 ? 3.479 -21.109 -0.895 1 95.12 86 ALA B O 1
ATOM 1484 N N . LEU B 1 87 ? 3.654 -18.906 -0.729 1 95.19 87 LEU B N 1
ATOM 1485 C CA . LEU B 1 87 ? 4.527 -18.812 -1.894 1 95.19 87 LEU B CA 1
ATOM 1486 C C . LEU B 1 87 ? 5.988 -18.969 -1.492 1 95.19 87 LEU B C 1
ATOM 1488 O O . LEU B 1 87 ? 6.883 -18.875 -2.336 1 95.19 87 LEU B O 1
ATOM 1492 N N . GLY B 1 88 ? 6.199 -19.156 -0.193 1 93.69 88 GLY B N 1
ATOM 1493 C CA . GLY B 1 88 ? 7.543 -19.453 0.269 1 93.69 88 GLY B CA 1
ATOM 1494 C C . GLY B 1 88 ? 8.227 -18.266 0.928 1 93.69 88 GLY B C 1
ATOM 1495 O O . GLY B 1 88 ? 9.438 -18.281 1.151 1 93.69 88 GLY B O 1
ATOM 1496 N N . GLY B 1 89 ? 7.375 -17.219 1.118 1 93.38 89 GLY B N 1
ATOM 1497 C CA . GLY B 1 89 ? 7.953 -16.062 1.783 1 93.38 89 GLY B CA 1
ATOM 1498 C C . GLY B 1 89 ? 8.094 -16.234 3.283 1 93.38 89 GLY B C 1
ATOM 1499 O O . GLY B 1 89 ? 7.391 -17.047 3.883 1 93.38 89 GLY B O 1
ATOM 1500 N N . ASN B 1 90 ? 9.117 -15.531 3.93 1 88.69 90 ASN B N 1
ATOM 1501 C CA . ASN B 1 90 ? 9.344 -15.555 5.371 1 88.69 90 ASN B CA 1
ATOM 1502 C C . ASN B 1 90 ? 8.945 -14.227 6.02 1 88.69 90 ASN B C 1
ATOM 1504 O O . ASN B 1 90 ? 9.469 -13.172 5.66 1 88.69 90 ASN B O 1
ATOM 1508 N N . LEU B 1 91 ? 7.996 -14.25 6.941 1 89.88 91 LEU B N 1
ATOM 1509 C CA . LEU B 1 91 ? 7.531 -13.047 7.629 1 89.88 91 LEU B CA 1
ATOM 1510 C C . LEU B 1 91 ? 8.07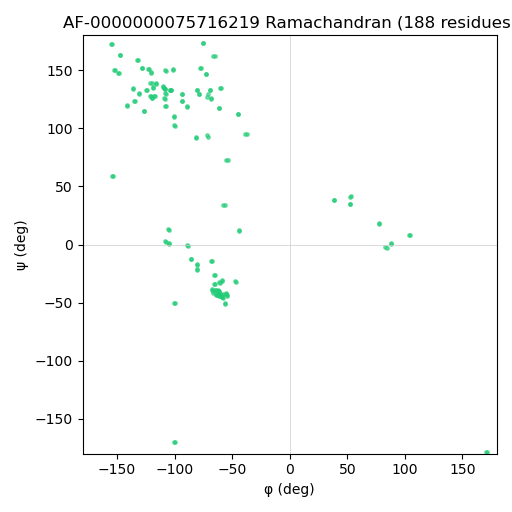 -13 9.055 1 89.88 91 LEU B C 1
ATOM 1512 O O . LEU B 1 91 ? 7.707 -12.109 9.828 1 89.88 91 LEU B O 1
ATOM 1516 N N . ASP B 1 92 ? 8.93 -14.109 9.414 1 79.31 92 ASP B N 1
ATOM 1517 C CA . ASP B 1 92 ? 9.477 -14.133 10.766 1 79.31 92 ASP B CA 1
ATOM 1518 C C . ASP B 1 92 ? 10.547 -13.055 10.945 1 79.31 92 ASP B C 1
ATOM 1520 O O . ASP B 1 92 ? 11.211 -12.664 9.977 1 79.31 92 ASP B O 1
ATOM 1524 N N . ASP B 1 93 ? 10.531 -12.18 11.906 1 64.62 93 ASP B N 1
ATOM 1525 C CA . ASP B 1 93 ? 11.594 -11.227 12.234 1 64.62 93 ASP B CA 1
ATOM 1526 C C . ASP B 1 93 ? 12.93 -11.938 12.43 1 64.62 93 ASP B C 1
ATOM 1528 O O . ASP B 1 93 ? 13.031 -12.867 13.227 1 64.62 93 ASP B O 1
ATOM 1532 N N . ASP B 1 94 ? 13.633 -12.445 11.398 1 48 94 ASP B N 1
ATOM 1533 C CA . ASP B 1 94 ? 14.898 -13.133 11.633 1 48 94 ASP B CA 1
ATOM 1534 C C . ASP B 1 94 ? 15.758 -12.375 12.633 1 48 94 ASP B C 1
ATOM 1536 O O . ASP B 1 94 ? 16.969 -12.609 12.734 1 48 94 ASP B O 1
ATOM 1540 N N . SER B 1 95 ? 15.523 -11.453 13.391 1 40.62 95 SER B N 1
ATOM 1541 C CA . SER B 1 95 ? 16.656 -11.133 14.25 1 40.62 95 SER B CA 1
ATOM 1542 C C . SER B 1 95 ? 17.109 -12.352 15.055 1 40.62 95 SER B C 1
ATOM 1544 O O . SER B 1 95 ? 17.25 -12.273 16.281 1 40.62 95 SER B O 1
ATOM 1546 N N . GLU B 1 96 ? 17.062 -13.531 14.633 1 30.69 96 GLU B N 1
ATOM 1547 C CA . GLU B 1 96 ? 18.031 -14.297 15.406 1 30.69 96 GLU B CA 1
ATOM 1548 C C . GLU B 1 96 ? 19.469 -13.922 15.023 1 30.69 96 GLU B C 1
ATOM 1550 O O . GLU B 1 96 ? 19.734 -13.578 13.867 1 30.69 96 GLU B O 1
#

pLDDT: mean 89.56, std 14.63, range [30.69, 98.81]